Protein AF-A0A942MIL9-F1 (afdb_monomer_lite)

Sequence (206 aa):
MNFFDVFPHNFFSLFSSPNREIYVEALLVLYRHYRQETRMKKADLVSRLVANMENKMLELKCDEGELYGLEEEINLSGRAHFLLRKFLETGWLEPEPDVSSFEECYVIPGYASKLLNLFYDILHGKTVEYNGYEYSTYSSLKTADLERDEHVYDALKFSHQSTLQLWANLRELLDNIRLYHQRLQEQVAPTFCTRAVCGFRRGHQG

Secondary structure (DSSP, 8-state):
--GGGTS-TTTTHHHHSTTHHHHHHHHHHHHHHHTT-SSEEHHHHHHHHHHHHHHHHHTPPPPTT-TTTTTT--SHHHHHHHHHHHHHHTTSSEE---SS-SS-EEE--HHHHHHHHHHHHHHHT----HHHHHHHHHHHHHHHHHH-STTHHHHHHHHHHHHHHHHHHHHHHHHHHHHHHHHHHHHHHHHHHHHHSSSS------

Foldseek 3Di:
DDPCVQFPPCQCVLCVDPLNVLLLVLLLQVLVVVVVDVWAFLVVSLVSSCVPQVPSLCVDDDDPPNPVQVVVQVDSSSSSVVSVVVCCVSQQWDWDPDPPDPTTTIDGDPVNSVVSVVVVCVVVPDDDPLVCLVVLLVVLCVCCVVVVDPCVVVSVVSNVVSVVVSVVVVVVVVVVVVVVVVVVVVVVVVVVPVVPPPPDPDDDDD

pLDDT: mean 81.63, std 15.68, range [36.44, 94.5]

Structure (mmCIF, N/CA/C/O backbone):
data_AF-A0A942MIL9-F1
#
_entry.id   AF-A0A942MIL9-F1
#
loop_
_atom_site.group_PDB
_atom_site.id
_atom_site.type_symbol
_atom_site.label_atom_id
_atom_site.label_alt_id
_atom_site.label_comp_id
_atom_site.label_asym_id
_atom_site.label_entity_id
_atom_site.label_seq_id
_atom_site.pdbx_PDB_ins_code
_atom_site.Cartn_x
_atom_site.Cartn_y
_atom_site.Cartn_z
_atom_site.occupancy
_atom_site.B_iso_or_equiv
_atom_site.auth_seq_id
_atom_site.auth_comp_id
_atom_site.auth_asym_id
_atom_site.auth_atom_id
_atom_site.pdbx_PDB_model_num
ATOM 1 N N . MET A 1 1 ? -20.294 -9.244 -8.692 1.00 62.22 1 MET A N 1
ATOM 2 C CA . MET A 1 1 ? -18.933 -8.789 -9.023 1.00 62.22 1 MET A CA 1
ATOM 3 C C . MET A 1 1 ? -17.995 -9.944 -8.766 1.00 62.22 1 MET A C 1
ATOM 5 O O . MET A 1 1 ? -17.955 -10.438 -7.644 1.00 62.22 1 MET A O 1
ATOM 9 N N . ASN A 1 2 ? -17.333 -10.415 -9.812 1.00 81.25 2 ASN A N 1
ATOM 10 C CA . ASN A 1 2 ? -16.252 -11.380 -9.727 1.00 81.25 2 ASN A CA 1
ATOM 11 C C . ASN A 1 2 ? -14.945 -10.658 -9.385 1.00 81.25 2 ASN A C 1
ATOM 13 O O . ASN A 1 2 ? -14.789 -9.465 -9.626 1.00 81.25 2 ASN A O 1
ATOM 17 N N . PHE A 1 3 ? -13.990 -11.396 -8.828 1.00 76.31 3 PHE A N 1
ATOM 18 C CA . PHE A 1 3 ? -12.690 -10.859 -8.419 1.00 76.31 3 PHE A CA 1
ATOM 19 C C . PHE A 1 3 ? -11.936 -10.163 -9.572 1.00 76.31 3 PHE A C 1
ATOM 21 O O . PHE A 1 3 ? -11.365 -9.091 -9.386 1.00 76.31 3 PHE A O 1
ATOM 28 N N . PHE A 1 4 ? -11.999 -10.733 -10.778 1.00 82.38 4 PHE A N 1
ATOM 29 C CA . PHE A 1 4 ? -11.344 -10.201 -11.980 1.00 82.38 4 PHE A CA 1
ATOM 30 C C . PHE A 1 4 ? -12.110 -9.064 -12.669 1.00 82.38 4 PHE A C 1
ATOM 32 O O . PHE A 1 4 ? -11.603 -8.489 -13.623 1.00 82.38 4 PHE A O 1
ATOM 39 N N . ASP A 1 5 ? -13.295 -8.698 -12.170 1.00 81.00 5 ASP A N 1
ATOM 40 C CA . ASP A 1 5 ? -13.965 -7.467 -12.608 1.00 81.00 5 ASP A CA 1
ATOM 41 C C . ASP A 1 5 ? -13.304 -6.231 -11.964 1.00 81.00 5 ASP A C 1
ATOM 43 O O . ASP A 1 5 ? -13.466 -5.115 -12.446 1.00 81.00 5 ASP A O 1
ATOM 47 N N . VAL A 1 6 ? -12.584 -6.429 -10.849 1.00 81.19 6 VAL A N 1
ATOM 48 C CA . VAL A 1 6 ? -11.915 -5.368 -10.076 1.00 81.19 6 VAL A CA 1
ATOM 49 C C . VAL A 1 6 ? -10.410 -5.337 -10.340 1.00 81.19 6 VAL A C 1
ATOM 51 O O . VAL A 1 6 ? -9.822 -4.261 -10.354 1.00 81.19 6 VAL A O 1
ATOM 54 N N . PHE A 1 7 ? -9.780 -6.500 -10.535 1.00 84.94 7 PHE A N 1
ATOM 55 C CA . PHE A 1 7 ? -8.342 -6.610 -10.784 1.00 84.94 7 PHE A CA 1
ATOM 56 C C . PHE A 1 7 ? -8.048 -6.990 -12.239 1.00 84.94 7 PHE A C 1
ATOM 58 O O . PHE A 1 7 ? -8.551 -8.023 -12.693 1.00 84.94 7 PHE A O 1
ATOM 65 N N . PRO A 1 8 ? -7.167 -6.249 -12.940 1.00 86.38 8 PRO A N 1
ATOM 66 C CA . PRO A 1 8 ? -6.661 -6.660 -14.246 1.00 86.38 8 PRO A CA 1
ATOM 67 C C . PRO A 1 8 ? -6.037 -8.062 -14.197 1.00 86.38 8 PRO A C 1
ATOM 69 O O . PRO A 1 8 ? -5.339 -8.414 -13.244 1.00 86.38 8 PRO A O 1
ATOM 72 N N . HIS A 1 9 ? -6.231 -8.870 -15.244 1.00 84.75 9 HIS A N 1
ATOM 73 C CA . HIS A 1 9 ? -5.714 -10.247 -15.292 1.00 84.75 9 HIS A CA 1
ATOM 74 C C . HIS A 1 9 ? -4.187 -10.339 -15.141 1.00 84.75 9 HIS A C 1
ATOM 76 O O . HIS A 1 9 ? -3.671 -11.323 -14.616 1.00 84.75 9 HIS A O 1
ATOM 82 N N . ASN A 1 10 ? -3.462 -9.313 -15.580 1.00 88.12 10 ASN A N 1
ATOM 83 C CA . ASN A 1 10 ? -2.007 -9.222 -15.513 1.00 88.12 10 ASN A CA 1
ATOM 84 C C . ASN A 1 10 ? -1.493 -8.475 -14.268 1.00 88.12 10 ASN A C 1
ATOM 86 O O . ASN A 1 10 ? -0.284 -8.278 -14.148 1.00 88.12 10 ASN A O 1
ATOM 90 N N . PHE A 1 11 ? -2.358 -8.090 -13.327 1.00 89.56 11 PHE A N 1
ATOM 91 C CA . PHE A 1 11 ? -1.992 -7.244 -12.186 1.00 89.56 11 PHE A CA 1
ATOM 92 C C . PHE A 1 11 ? -0.855 -7.825 -11.324 1.00 89.56 11 PHE A C 1
ATOM 94 O O . PHE A 1 11 ? 0.076 -7.116 -10.943 1.00 89.56 11 PHE A O 1
ATOM 101 N N . PHE A 1 12 ? -0.874 -9.138 -11.072 1.00 89.81 12 PHE A N 1
ATOM 102 C CA . PHE A 1 12 ? 0.136 -9.826 -10.252 1.00 89.81 12 PHE A CA 1
ATOM 103 C C . PHE A 1 12 ? 1.364 -10.323 -11.035 1.00 89.81 12 PHE A C 1
ATOM 105 O O . PHE A 1 12 ? 2.261 -10.930 -10.444 1.00 89.81 12 PHE A O 1
ATOM 112 N N . SER A 1 13 ? 1.435 -10.068 -12.345 1.00 89.62 13 SER A N 1
ATOM 113 C CA . SER A 1 13 ? 2.554 -10.516 -13.193 1.00 89.62 13 SER A CA 1
ATOM 114 C C . SER A 1 13 ? 3.907 -9.981 -12.711 1.00 89.62 13 SER A C 1
ATOM 116 O O . SER A 1 13 ? 4.900 -10.711 -12.731 1.00 89.62 13 SER A O 1
ATOM 118 N N . LEU A 1 14 ? 3.929 -8.762 -12.158 1.00 88.50 14 LEU A N 1
ATOM 119 C CA . LEU A 1 14 ? 5.136 -8.120 -11.630 1.00 88.50 14 LEU A CA 1
ATOM 120 C C . LEU A 1 14 ? 5.834 -8.965 -10.557 1.00 88.50 14 LEU A C 1
ATOM 122 O O . LEU A 1 14 ? 7.060 -9.054 -10.548 1.00 88.50 14 LEU A O 1
ATOM 126 N N . PHE A 1 15 ? 5.077 -9.641 -9.689 1.00 88.31 15 PHE A N 1
ATOM 127 C CA . PHE A 1 15 ? 5.647 -10.446 -8.601 1.00 88.31 15 PHE A CA 1
ATOM 128 C C . PHE A 1 15 ? 6.183 -11.805 -9.060 1.00 88.31 15 PHE A C 1
ATOM 130 O O . PHE A 1 15 ? 6.958 -12.432 -8.340 1.00 88.31 15 PHE A O 1
ATOM 137 N N . SER A 1 16 ? 5.774 -12.260 -10.245 1.00 87.19 16 SER A N 1
ATOM 138 C CA . SER A 1 16 ? 6.194 -13.548 -10.813 1.00 87.19 16 SER A CA 1
ATOM 139 C C . SER A 1 16 ? 7.402 -13.418 -11.745 1.00 87.19 16 SER A C 1
ATOM 141 O O . SER A 1 16 ? 8.048 -14.414 -12.056 1.00 87.19 16 SER A O 1
ATOM 143 N N . SER A 1 17 ? 7.713 -12.195 -12.173 1.00 85.69 17 SER A N 1
ATOM 144 C CA . SER A 1 17 ? 8.822 -11.877 -13.074 1.00 85.69 17 SER A CA 1
ATOM 145 C C . SER A 1 17 ? 10.211 -12.081 -12.431 1.00 85.69 17 SER A C 1
ATOM 147 O O . SER A 1 17 ? 10.342 -12.056 -11.198 1.00 85.69 17 SER A O 1
ATOM 149 N N . PRO A 1 18 ? 11.284 -12.224 -13.234 1.00 84.69 18 PRO A N 1
ATOM 150 C CA . PRO A 1 18 ? 12.653 -12.283 -1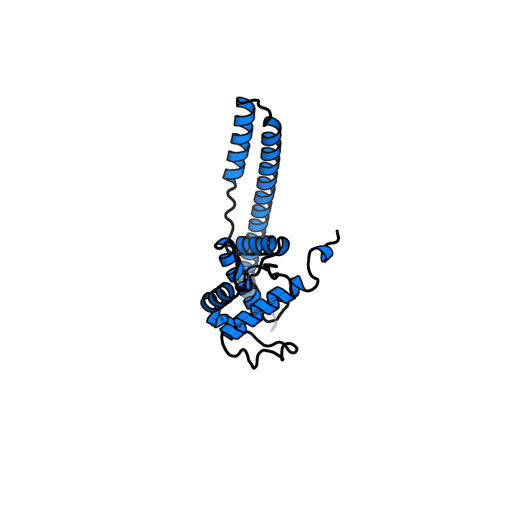2.716 1.00 84.69 18 PRO A CA 1
ATOM 151 C C . PRO A 1 18 ? 13.078 -10.985 -12.010 1.00 84.69 18 PRO A C 1
ATOM 153 O O . PRO A 1 18 ? 13.851 -11.034 -11.056 1.00 84.69 18 PRO A O 1
ATOM 156 N N . ASN A 1 19 ? 12.527 -9.838 -12.421 1.00 88.06 19 ASN A N 1
ATOM 157 C CA . ASN A 1 19 ? 12.828 -8.514 -11.866 1.00 88.06 19 ASN A CA 1
ATOM 158 C C . ASN A 1 19 ? 11.892 -8.107 -10.707 1.00 88.06 19 ASN A C 1
ATOM 160 O O . ASN A 1 19 ? 11.818 -6.928 -10.355 1.00 88.06 19 ASN A O 1
ATOM 164 N N . ARG A 1 20 ? 11.171 -9.061 -10.097 1.00 90.50 20 ARG A N 1
ATOM 165 C CA . ARG A 1 20 ? 10.155 -8.807 -9.055 1.00 90.50 20 ARG A CA 1
ATOM 166 C C . ARG A 1 20 ? 10.621 -7.895 -7.920 1.00 90.50 20 ARG A C 1
ATOM 168 O O . ARG A 1 20 ? 9.845 -7.070 -7.453 1.00 90.50 20 ARG A O 1
ATOM 175 N N . GLU A 1 21 ? 11.872 -8.026 -7.484 1.00 90.25 21 GLU A N 1
ATOM 176 C CA . GLU A 1 21 ? 12.421 -7.234 -6.376 1.00 90.25 21 GLU A CA 1
ATOM 177 C C . GLU A 1 21 ? 12.497 -5.750 -6.748 1.00 90.25 21 GLU A C 1
ATOM 179 O O . GLU A 1 21 ? 12.058 -4.895 -5.980 1.00 90.25 21 GLU A O 1
ATOM 184 N N . ILE A 1 22 ? 12.943 -5.460 -7.973 1.00 90.81 22 ILE A N 1
ATOM 185 C CA . ILE A 1 22 ? 13.048 -4.101 -8.506 1.00 90.81 22 ILE A CA 1
ATOM 186 C C . ILE A 1 22 ? 11.649 -3.502 -8.692 1.00 90.81 22 ILE A C 1
ATOM 188 O O . ILE A 1 22 ? 11.419 -2.353 -8.318 1.00 90.81 22 ILE A O 1
ATOM 192 N N . TYR A 1 23 ? 10.688 -4.276 -9.209 1.00 92.19 23 TYR A N 1
ATOM 193 C CA . TYR A 1 23 ? 9.310 -3.800 -9.376 1.00 92.19 23 TYR A CA 1
ATOM 194 C C . TYR A 1 23 ? 8.623 -3.490 -8.042 1.00 92.19 23 TYR A C 1
ATOM 196 O O . TYR A 1 23 ? 7.965 -2.457 -7.924 1.00 92.19 23 TYR A O 1
ATOM 204 N N . VAL A 1 24 ? 8.776 -4.350 -7.029 1.00 92.25 24 VAL A N 1
ATOM 205 C CA . VAL A 1 24 ? 8.184 -4.128 -5.698 1.00 92.25 24 VAL A CA 1
ATOM 206 C C . VAL A 1 24 ? 8.743 -2.854 -5.073 1.00 92.25 24 VAL A C 1
ATOM 208 O O . VAL A 1 24 ? 7.995 -2.029 -4.553 1.00 92.25 24 VAL A O 1
ATOM 211 N N . GLU A 1 25 ? 10.055 -2.667 -5.134 1.00 91.69 25 GLU A N 1
ATOM 212 C CA . GLU A 1 25 ? 10.691 -1.491 -4.555 1.00 91.69 25 GLU A CA 1
ATOM 213 C C . GLU A 1 25 ? 10.315 -0.203 -5.278 1.00 91.69 25 GLU A C 1
ATOM 215 O O . GLU A 1 25 ? 10.000 0.796 -4.630 1.00 91.69 25 GLU A O 1
ATOM 220 N N . ALA A 1 26 ? 10.250 -0.251 -6.607 1.00 93.25 26 ALA A N 1
ATOM 221 C CA . ALA A 1 26 ? 9.759 0.841 -7.430 1.00 93.25 26 ALA A CA 1
ATOM 222 C C . ALA A 1 26 ? 8.338 1.254 -7.033 1.00 93.25 26 ALA A C 1
ATOM 224 O O . ALA A 1 26 ? 8.080 2.436 -6.801 1.00 93.25 26 ALA A O 1
ATOM 225 N N . LEU A 1 27 ? 7.434 0.285 -6.869 1.00 93.94 27 LEU A N 1
ATOM 226 C CA . LEU A 1 27 ? 6.072 0.534 -6.402 1.00 93.94 27 LEU A CA 1
ATOM 227 C C . LEU A 1 27 ? 6.041 1.172 -5.006 1.00 93.94 27 LEU A C 1
ATOM 229 O O . LEU A 1 27 ? 5.250 2.082 -4.768 1.00 93.94 27 LEU A O 1
ATOM 233 N N . LEU A 1 28 ? 6.915 0.754 -4.087 1.00 93.12 28 LEU A N 1
ATOM 234 C CA . LEU A 1 28 ? 6.999 1.345 -2.746 1.00 93.12 28 LEU A CA 1
ATOM 235 C C . LEU A 1 28 ? 7.551 2.774 -2.768 1.00 93.12 28 LEU A C 1
ATOM 237 O O . LEU A 1 28 ? 7.084 3.618 -2.001 1.00 93.12 28 LEU A O 1
ATOM 241 N N . VAL A 1 29 ? 8.518 3.069 -3.641 1.00 92.81 29 VAL A N 1
ATOM 242 C CA . VAL A 1 29 ? 9.018 4.436 -3.854 1.00 92.81 29 VAL A CA 1
ATOM 243 C C . VAL A 1 29 ? 7.897 5.338 -4.368 1.00 92.81 29 VAL A C 1
ATOM 245 O O . VAL A 1 29 ? 7.688 6.419 -3.814 1.00 92.81 29 VAL A O 1
ATOM 248 N N . LEU A 1 30 ? 7.132 4.874 -5.360 1.00 92.50 30 LEU A N 1
ATOM 249 C CA . LEU A 1 30 ? 5.973 5.602 -5.881 1.00 92.50 30 LEU A CA 1
ATOM 250 C C . LEU A 1 30 ? 4.903 5.794 -4.801 1.00 92.50 30 LEU A C 1
ATOM 252 O O . LEU A 1 30 ? 4.387 6.896 -4.634 1.00 92.50 30 LEU A O 1
ATOM 256 N N . TYR A 1 31 ? 4.624 4.759 -4.007 1.00 92.62 31 TYR A N 1
ATOM 257 C CA . TYR A 1 31 ? 3.645 4.832 -2.925 1.00 92.62 31 TYR A CA 1
ATOM 258 C C . TYR A 1 31 ? 4.028 5.854 -1.845 1.00 92.62 31 TYR A C 1
ATOM 260 O O . TYR A 1 31 ? 3.169 6.568 -1.328 1.00 92.62 31 TYR A O 1
ATOM 268 N N . ARG A 1 32 ? 5.319 5.982 -1.512 1.00 91.44 32 ARG A N 1
ATOM 269 C CA . ARG A 1 32 ? 5.791 7.016 -0.574 1.00 91.44 32 ARG A CA 1
ATOM 270 C C . ARG A 1 32 ? 5.519 8.425 -1.096 1.00 91.44 32 ARG A C 1
ATOM 272 O O . ARG A 1 32 ? 5.090 9.271 -0.318 1.00 91.44 32 ARG A O 1
ATOM 279 N N . HIS A 1 33 ? 5.740 8.660 -2.386 1.00 90.62 33 HIS A N 1
ATOM 280 C CA . HIS A 1 33 ? 5.456 9.946 -3.019 1.00 90.62 33 HIS A CA 1
ATOM 281 C C . HIS A 1 33 ? 3.946 10.221 -3.099 1.00 90.62 33 HIS A C 1
ATOM 283 O O . HIS A 1 33 ? 3.507 11.297 -2.705 1.00 90.62 33 HIS A O 1
ATOM 289 N N . TYR A 1 34 ? 3.143 9.216 -3.461 1.00 90.94 34 TYR A N 1
ATOM 290 C CA . TYR A 1 34 ? 1.677 9.293 -3.447 1.00 90.94 34 TYR A CA 1
ATOM 291 C C . TYR A 1 34 ? 1.102 9.721 -2.086 1.00 90.94 34 TYR A C 1
ATOM 293 O O . TYR A 1 34 ? 0.113 10.440 -2.020 1.00 90.94 34 TYR A O 1
ATOM 301 N N . ARG A 1 35 ? 1.724 9.306 -0.974 1.00 89.31 35 ARG A N 1
ATOM 302 C CA . ARG A 1 35 ? 1.293 9.712 0.376 1.00 89.31 35 ARG A CA 1
ATOM 303 C C . ARG A 1 35 ? 1.640 11.159 0.736 1.00 89.31 35 ARG A C 1
ATOM 305 O O . ARG A 1 35 ? 1.076 11.677 1.697 1.00 89.31 35 ARG A O 1
ATOM 312 N N . GLN A 1 36 ? 2.604 11.767 0.050 1.00 88.38 36 GLN A N 1
ATOM 313 C CA . GLN A 1 36 ? 3.114 13.108 0.353 1.00 88.38 36 GLN A CA 1
ATOM 314 C C . GLN A 1 36 ? 2.490 14.183 -0.536 1.00 88.38 36 GLN A C 1
ATOM 316 O O . GLN A 1 36 ? 2.337 15.319 -0.094 1.00 88.38 36 GLN A O 1
ATOM 321 N N . GLU A 1 37 ? 2.148 13.836 -1.774 1.00 84.56 37 GLU A N 1
ATOM 322 C CA . GLU A 1 37 ? 1.763 14.795 -2.804 1.00 84.56 37 GLU A CA 1
ATOM 323 C C . GLU A 1 37 ? 0.350 14.507 -3.325 1.00 84.56 37 GLU A C 1
ATOM 325 O O . GLU A 1 37 ? -0.028 13.364 -3.563 1.00 84.56 37 GLU A O 1
ATOM 330 N N . THR A 1 38 ? -0.449 15.563 -3.512 1.00 79.44 38 THR A N 1
ATOM 331 C CA . THR A 1 38 ? -1.854 15.450 -3.947 1.00 79.44 38 THR A CA 1
ATOM 332 C C . THR A 1 38 ? -1.987 15.026 -5.410 1.00 79.44 38 THR A C 1
ATOM 334 O O . THR A 1 38 ? -3.006 14.456 -5.793 1.00 79.44 38 THR A O 1
ATOM 337 N N . ARG A 1 39 ? -0.979 15.318 -6.240 1.00 84.69 39 ARG A N 1
ATOM 338 C CA . ARG A 1 39 ? -0.992 15.041 -7.677 1.00 84.69 39 ARG A CA 1
ATOM 339 C C . ARG A 1 39 ? 0.339 14.445 -8.103 1.00 84.69 39 ARG A C 1
ATOM 341 O O . ARG A 1 39 ? 1.379 15.008 -7.788 1.00 84.69 39 ARG A O 1
ATOM 348 N N . MET A 1 40 ? 0.297 13.343 -8.847 1.00 87.44 40 MET A N 1
ATOM 349 C CA . MET A 1 40 ? 1.499 12.656 -9.312 1.00 87.44 40 MET A CA 1
ATOM 350 C C . MET A 1 40 ? 1.777 12.975 -10.779 1.00 87.44 40 MET A C 1
ATOM 352 O O . MET A 1 40 ? 1.205 12.354 -11.680 1.00 87.44 40 MET A O 1
ATOM 356 N N . LYS A 1 41 ? 2.675 13.931 -11.030 1.00 90.31 41 LYS A N 1
ATOM 357 C CA . LYS A 1 41 ? 3.141 14.232 -12.388 1.00 90.31 41 LYS A CA 1
ATOM 358 C C . LYS A 1 41 ? 4.169 13.199 -12.830 1.00 90.31 41 LYS A C 1
ATOM 360 O O . LYS A 1 41 ? 5.049 12.817 -12.061 1.00 90.31 41 LYS A O 1
ATOM 365 N N . LYS A 1 42 ? 4.140 12.808 -14.103 1.00 90.12 42 LYS A N 1
ATOM 366 C CA . LYS A 1 42 ? 5.112 11.866 -14.679 1.00 90.12 42 LYS A CA 1
ATOM 367 C C . LYS A 1 42 ? 6.565 12.273 -14.427 1.00 90.12 42 LYS A C 1
ATOM 369 O O . LYS A 1 42 ? 7.369 11.423 -14.054 1.00 90.12 42 LYS A O 1
ATOM 374 N N . ALA A 1 43 ? 6.900 13.548 -14.633 1.00 88.69 43 ALA A N 1
ATOM 375 C CA . ALA A 1 43 ? 8.262 14.053 -14.451 1.00 88.69 43 ALA A CA 1
ATOM 376 C C . ALA A 1 43 ? 8.756 13.861 -13.007 1.00 88.69 43 ALA A C 1
ATOM 378 O O . ALA A 1 43 ? 9.882 13.407 -12.790 1.00 88.69 43 ALA A O 1
ATOM 379 N N . ASP A 1 44 ? 7.881 14.116 -12.033 1.00 91.00 44 ASP A N 1
ATOM 380 C CA . ASP A 1 44 ? 8.194 13.953 -10.617 1.00 91.00 44 ASP A CA 1
ATOM 381 C C . ASP A 1 44 ? 8.410 12.474 -10.288 1.00 91.00 44 ASP A C 1
ATOM 383 O O . ASP A 1 44 ? 9.432 12.126 -9.696 1.00 91.00 44 ASP A O 1
ATOM 387 N N . LEU A 1 45 ? 7.543 11.576 -10.772 1.00 90.25 45 LEU A N 1
ATOM 388 C CA . LEU A 1 45 ? 7.714 10.132 -10.573 1.00 90.25 45 LEU A CA 1
ATOM 389 C C . LEU A 1 45 ? 9.035 9.616 -11.141 1.00 90.25 45 LEU A C 1
ATOM 391 O O . LEU A 1 45 ? 9.741 8.876 -10.460 1.00 90.25 45 LEU A O 1
ATOM 395 N N . VAL A 1 46 ? 9.396 10.027 -12.359 1.00 91.50 46 VAL A N 1
ATOM 396 C CA . VAL A 1 46 ? 10.678 9.659 -12.979 1.00 91.50 46 VAL A CA 1
ATOM 397 C C . VAL A 1 46 ? 11.841 10.138 -12.117 1.00 91.50 46 VAL A C 1
ATOM 399 O O . VAL A 1 46 ? 12.727 9.349 -11.798 1.00 91.50 46 VAL A O 1
ATOM 402 N N . SER A 1 47 ? 11.821 11.401 -11.684 1.00 91.19 47 SER A N 1
ATOM 403 C CA . SER A 1 47 ? 12.893 11.962 -10.857 1.00 91.19 47 SER A CA 1
ATOM 404 C C . SER A 1 47 ? 13.055 11.222 -9.522 1.00 91.19 47 SER A C 1
ATOM 406 O O . SER A 1 47 ? 14.177 10.920 -9.117 1.00 91.19 47 SER A O 1
ATOM 408 N N . ARG A 1 48 ? 11.943 10.856 -8.867 1.00 92.50 48 ARG A N 1
ATOM 409 C CA . ARG A 1 48 ? 11.929 10.113 -7.596 1.00 92.50 48 ARG A CA 1
ATOM 410 C C . ARG A 1 48 ? 12.434 8.689 -7.762 1.00 92.50 48 ARG A C 1
ATOM 412 O O . ARG A 1 48 ? 13.170 8.196 -6.910 1.00 92.50 48 ARG A O 1
ATOM 419 N N . LEU A 1 49 ? 12.019 8.036 -8.841 1.00 91.69 49 LEU A N 1
ATOM 420 C CA . LEU A 1 49 ? 12.451 6.693 -9.186 1.00 91.69 49 LEU A CA 1
ATOM 421 C C . LEU A 1 49 ? 13.962 6.658 -9.426 1.00 91.69 49 LEU A C 1
ATOM 423 O O . LEU A 1 49 ? 14.637 5.822 -8.829 1.00 91.69 49 LEU A O 1
ATOM 427 N N . VAL A 1 50 ? 14.486 7.591 -10.227 1.00 90.62 50 VAL A N 1
ATOM 428 C CA . VAL A 1 50 ? 15.929 7.721 -10.456 1.00 90.62 50 VAL A CA 1
ATOM 429 C C . VAL A 1 50 ? 16.631 7.967 -9.123 1.00 90.62 50 VAL A C 1
ATOM 431 O O . VAL A 1 50 ? 17.381 7.104 -8.694 1.00 90.62 50 VAL A O 1
ATOM 434 N N . ALA A 1 51 ? 16.294 9.034 -8.395 1.00 90.19 51 ALA A N 1
ATOM 435 C CA . ALA A 1 51 ? 16.996 9.421 -7.167 1.00 90.19 51 ALA A CA 1
ATOM 436 C C . ALA A 1 51 ? 17.064 8.324 -6.084 1.00 90.19 51 ALA A C 1
ATOM 438 O O . ALA A 1 51 ? 18.034 8.264 -5.330 1.00 90.19 51 ALA A O 1
ATOM 439 N N . ASN A 1 52 ? 16.048 7.460 -5.985 1.00 90.31 52 ASN A N 1
ATOM 440 C CA . ASN A 1 52 ? 15.979 6.442 -4.934 1.00 90.31 52 ASN A CA 1
ATOM 441 C C . ASN A 1 52 ? 16.475 5.056 -5.364 1.00 90.31 52 ASN A C 1
ATOM 443 O O . ASN A 1 52 ? 16.720 4.222 -4.493 1.00 90.31 52 ASN A O 1
ATOM 447 N N . MET A 1 53 ? 16.579 4.772 -6.666 1.00 88.31 53 MET A N 1
ATOM 448 C CA . MET A 1 53 ? 16.826 3.410 -7.158 1.00 88.31 53 MET A CA 1
ATOM 449 C C . MET A 1 53 ? 17.876 3.310 -8.266 1.00 88.31 53 MET A C 1
ATOM 451 O O . MET A 1 53 ? 17.907 2.289 -8.950 1.00 88.31 53 MET A O 1
ATOM 455 N N . GLU A 1 54 ? 18.755 4.303 -8.433 1.00 84.56 54 GLU A N 1
ATOM 456 C CA . GLU A 1 54 ? 19.777 4.322 -9.499 1.00 84.56 54 GLU A CA 1
ATOM 457 C C . GLU A 1 54 ? 20.487 2.968 -9.662 1.00 84.56 54 GLU A C 1
ATOM 459 O O . GLU A 1 54 ? 20.463 2.379 -10.740 1.00 84.56 54 GLU A O 1
ATOM 464 N N . ASN A 1 55 ? 21.024 2.415 -8.570 1.00 83.75 55 ASN A N 1
ATOM 465 C CA . ASN A 1 55 ? 21.775 1.156 -8.595 1.00 83.75 55 ASN A CA 1
ATOM 466 C C . ASN A 1 55 ? 20.915 -0.051 -8.998 1.00 83.75 55 ASN A C 1
ATOM 468 O O . ASN A 1 55 ? 21.328 -0.859 -9.821 1.00 83.75 55 ASN A O 1
ATOM 472 N N . LYS A 1 56 ? 19.699 -0.161 -8.457 1.00 83.75 56 LYS A N 1
ATOM 473 C CA . LYS A 1 56 ? 18.810 -1.305 -8.716 1.00 83.75 56 LYS A CA 1
ATOM 474 C C . LYS A 1 56 ? 18.192 -1.251 -10.102 1.00 83.75 56 LYS A C 1
ATOM 476 O O . LYS A 1 56 ? 17.951 -2.282 -10.717 1.00 83.75 56 LYS A O 1
ATOM 481 N N . MET A 1 57 ? 17.993 -0.049 -10.635 1.00 82.62 57 MET A N 1
ATOM 482 C CA . MET A 1 57 ? 17.586 0.115 -12.022 1.00 82.62 57 MET A CA 1
ATOM 483 C C . MET A 1 57 ? 18.642 -0.404 -12.983 1.00 82.62 57 MET A C 1
ATOM 485 O O . MET A 1 57 ? 18.257 -0.959 -14.006 1.00 82.62 57 MET A O 1
ATOM 489 N N . LEU A 1 58 ? 19.938 -0.272 -12.670 1.00 81.19 58 LEU A N 1
ATOM 490 C CA . LEU A 1 58 ? 21.027 -0.798 -13.505 1.00 81.19 58 LEU A CA 1
ATOM 491 C C . LEU A 1 58 ? 21.006 -2.332 -13.616 1.00 81.19 58 LEU A C 1
ATOM 493 O O . LEU A 1 58 ? 21.430 -2.873 -14.639 1.00 81.19 58 LEU A O 1
ATOM 497 N N . GLU A 1 59 ? 20.438 -3.015 -12.625 1.00 81.94 59 GLU A N 1
ATOM 498 C CA . GLU A 1 59 ? 20.333 -4.477 -12.556 1.00 81.94 59 GLU A CA 1
ATOM 499 C C . GLU A 1 59 ? 19.124 -5.055 -13.310 1.00 81.94 59 GLU A C 1
ATOM 501 O O . GLU A 1 59 ? 19.022 -6.277 -13.438 1.00 81.94 59 GLU A O 1
ATOM 506 N N . LEU A 1 60 ? 18.221 -4.206 -13.826 1.00 80.88 60 LEU A N 1
ATOM 507 C CA . LEU A 1 60 ? 17.073 -4.646 -14.624 1.00 80.88 60 LEU A CA 1
ATOM 508 C C . LEU A 1 60 ? 17.529 -5.510 -15.804 1.00 80.88 60 LEU A C 1
ATOM 510 O O . LEU A 1 60 ? 18.297 -5.063 -16.659 1.00 80.88 60 LEU A O 1
ATOM 514 N N . LYS A 1 61 ? 17.017 -6.741 -15.855 1.00 72.75 61 LYS A N 1
ATOM 515 C CA . LYS A 1 61 ? 17.248 -7.668 -16.964 1.00 72.75 61 LYS A CA 1
ATOM 516 C C . LYS A 1 61 ? 16.139 -7.522 -17.995 1.00 72.75 61 LYS A C 1
ATOM 518 O O . LYS A 1 61 ? 14.970 -7.457 -17.626 1.00 72.75 61 LYS A O 1
ATOM 523 N N . CYS A 1 62 ? 16.494 -7.498 -19.273 1.00 63.25 62 CYS A N 1
ATOM 524 C CA . CYS A 1 62 ? 15.522 -7.561 -20.359 1.00 63.25 62 CYS A CA 1
ATOM 525 C C . CYS A 1 62 ? 14.972 -8.992 -20.441 1.00 63.25 62 CYS A C 1
ATOM 527 O O . CYS A 1 62 ? 15.766 -9.921 -20.594 1.00 63.25 62 CYS A O 1
ATOM 529 N N . ASP A 1 63 ? 13.655 -9.180 -20.343 1.00 57.50 63 ASP A N 1
ATOM 530 C CA . ASP A 1 63 ? 13.048 -10.486 -20.624 1.00 57.50 63 ASP A CA 1
ATOM 531 C C . ASP A 1 63 ? 12.937 -10.715 -22.145 1.00 57.50 63 ASP A C 1
ATOM 533 O O . ASP A 1 63 ? 12.776 -9.771 -22.930 1.00 57.50 63 ASP A O 1
ATOM 537 N N . GLU A 1 64 ? 13.020 -11.982 -22.568 1.00 45.25 64 GLU A N 1
ATOM 538 C CA . GLU A 1 64 ? 12.895 -12.420 -23.967 1.00 45.25 64 GLU A CA 1
ATOM 539 C C . GLU A 1 64 ? 11.463 -12.179 -24.489 1.00 45.25 64 GLU A C 1
ATOM 541 O O . GLU A 1 64 ? 10.596 -13.047 -24.458 1.00 45.25 64 GLU A O 1
ATOM 546 N N . GLY A 1 65 ? 11.195 -10.951 -24.932 1.00 52.41 65 GLY A N 1
ATOM 547 C CA . GLY A 1 65 ? 9.876 -10.487 -25.384 1.00 52.41 65 GLY A CA 1
ATOM 548 C C . GLY A 1 65 ? 9.671 -8.979 -25.219 1.00 52.41 65 GLY A C 1
ATOM 549 O O . GLY A 1 65 ? 8.792 -8.399 -25.851 1.00 52.41 65 GLY A O 1
ATOM 550 N N . GLU A 1 66 ? 10.527 -8.324 -24.431 1.00 55.34 66 GLU A N 1
ATOM 551 C CA . GLU A 1 66 ? 10.507 -6.878 -24.165 1.00 55.34 66 GLU A CA 1
ATOM 552 C C . GLU A 1 66 ? 11.574 -6.118 -24.982 1.00 55.34 66 GLU A C 1
ATOM 554 O O . GLU A 1 66 ? 11.940 -4.986 -24.668 1.00 55.34 66 GLU A O 1
ATOM 559 N N . LEU A 1 67 ? 12.074 -6.750 -26.053 1.00 44.28 67 LEU A N 1
ATOM 560 C CA . LEU A 1 67 ? 13.247 -6.335 -26.834 1.00 44.28 67 LEU A CA 1
ATOM 561 C C . LEU A 1 67 ? 13.058 -5.026 -27.631 1.00 44.28 67 LEU A C 1
ATOM 563 O O . LEU A 1 67 ? 14.025 -4.480 -28.144 1.00 44.28 67 LEU A O 1
ATOM 567 N N . TYR A 1 68 ? 11.848 -4.472 -27.712 1.00 46.56 68 TYR A N 1
ATOM 568 C CA . TYR A 1 68 ? 11.561 -3.281 -28.527 1.00 46.56 68 TYR A CA 1
ATOM 569 C C . TYR A 1 68 ? 11.663 -1.939 -27.776 1.00 46.56 68 TYR A C 1
ATOM 571 O O . TYR A 1 68 ? 10.995 -0.981 -28.156 1.00 46.56 68 TYR A O 1
ATOM 579 N N . GLY A 1 69 ? 12.467 -1.837 -26.710 1.00 47.59 69 GLY A N 1
ATOM 580 C CA . GLY A 1 69 ? 12.632 -0.558 -25.991 1.00 47.59 69 GLY A CA 1
ATOM 581 C C . GLY A 1 69 ? 13.965 -0.333 -25.277 1.00 47.59 69 GLY A C 1
ATOM 582 O O . GLY A 1 69 ? 14.373 0.809 -25.093 1.00 47.59 69 GLY A O 1
ATOM 583 N N . LEU A 1 70 ? 14.693 -1.392 -24.918 1.00 51.31 70 LEU A N 1
ATOM 584 C CA . LEU A 1 70 ? 15.882 -1.264 -24.065 1.00 51.31 70 LEU A CA 1
ATOM 585 C C . LEU A 1 70 ? 17.150 -0.784 -24.788 1.00 51.31 70 LEU A C 1
ATOM 587 O O . LEU A 1 70 ? 18.062 -0.288 -24.129 1.00 51.31 70 LEU A O 1
ATOM 591 N N . GLU A 1 71 ? 17.202 -0.854 -26.121 1.00 49.28 71 GLU A N 1
ATOM 592 C CA . GLU A 1 71 ? 18.326 -0.296 -26.891 1.00 49.28 71 GLU A CA 1
ATOM 593 C C . GLU A 1 71 ? 18.322 1.249 -26.901 1.00 49.28 71 GLU A C 1
ATOM 595 O O . GLU A 1 71 ? 19.385 1.860 -26.994 1.00 49.28 71 GLU A O 1
ATOM 600 N N . GLU A 1 72 ? 17.162 1.890 -26.696 1.00 48.84 72 GLU A N 1
ATOM 601 C CA . GLU A 1 72 ? 17.029 3.352 -26.546 1.00 48.84 72 GLU A CA 1
ATOM 602 C C . GLU A 1 72 ? 17.031 3.811 -25.065 1.00 48.84 72 GLU A C 1
ATOM 604 O O . GLU A 1 72 ? 17.201 4.996 -24.769 1.00 48.84 72 GLU A O 1
ATOM 609 N N . GLU A 1 73 ? 16.926 2.881 -24.107 1.00 53.84 73 GLU A N 1
ATOM 610 C CA . GLU A 1 73 ? 16.780 3.135 -22.661 1.00 53.84 73 GLU A CA 1
ATOM 611 C C . GLU A 1 73 ? 18.046 2.777 -21.849 1.00 53.84 73 GLU A C 1
ATOM 613 O O . GLU A 1 73 ? 17.987 2.303 -20.712 1.00 53.84 73 GLU A O 1
ATOM 618 N N . ILE A 1 74 ? 19.232 3.036 -22.409 1.00 60.12 74 ILE A N 1
ATOM 619 C CA . ILE A 1 74 ? 20.520 2.802 -21.723 1.00 60.12 74 ILE A CA 1
ATOM 620 C C . ILE A 1 74 ? 20.660 3.700 -20.472 1.00 60.12 74 ILE A C 1
ATOM 622 O O . ILE A 1 74 ? 21.318 3.331 -19.497 1.00 60.12 74 ILE A O 1
ATOM 626 N N . ASN A 1 75 ? 19.988 4.856 -20.461 1.00 75.50 75 ASN A N 1
ATOM 627 C CA . ASN A 1 75 ? 20.039 5.842 -19.380 1.00 75.50 75 ASN A CA 1
ATOM 628 C C . ASN A 1 75 ? 19.020 5.557 -18.260 1.00 75.50 75 ASN A C 1
ATOM 630 O O . ASN A 1 75 ? 17.919 5.070 -18.512 1.00 75.50 75 ASN A O 1
ATOM 634 N N . LEU A 1 76 ? 19.340 5.974 -17.026 1.00 81.88 76 LEU A N 1
ATOM 635 C CA . LEU A 1 76 ? 18.472 5.827 -15.841 1.00 81.88 76 LEU A CA 1
ATOM 636 C C . LEU A 1 76 ? 17.049 6.375 -16.057 1.00 81.88 76 LEU A C 1
ATOM 638 O O . LEU A 1 76 ? 16.078 5.765 -15.618 1.00 81.88 76 LEU A O 1
ATOM 642 N N . SER A 1 77 ? 16.917 7.487 -16.788 1.00 83.81 77 SER A N 1
ATOM 643 C CA . SER A 1 77 ? 15.613 8.063 -17.145 1.00 83.81 77 SER A CA 1
ATOM 644 C C . SER A 1 77 ? 14.783 7.130 -18.039 1.00 83.81 77 SER A C 1
ATOM 646 O O . SER A 1 77 ? 13.591 6.946 -17.803 1.00 83.81 77 SER A O 1
ATOM 648 N N . GLY A 1 78 ? 15.417 6.470 -19.016 1.00 83.31 78 GLY A N 1
ATOM 649 C CA . GLY A 1 78 ? 14.753 5.489 -19.880 1.00 83.31 78 GLY A CA 1
ATOM 650 C C . GLY A 1 78 ? 14.213 4.308 -19.076 1.00 83.31 78 GLY A C 1
ATOM 651 O O . GLY A 1 78 ? 13.037 3.971 -19.179 1.00 83.31 78 GLY A O 1
ATOM 652 N N . ARG A 1 79 ? 15.024 3.776 -18.155 1.00 85.88 79 ARG A N 1
ATOM 653 C CA . ARG A 1 79 ? 14.606 2.692 -17.250 1.00 85.88 79 ARG A CA 1
ATOM 654 C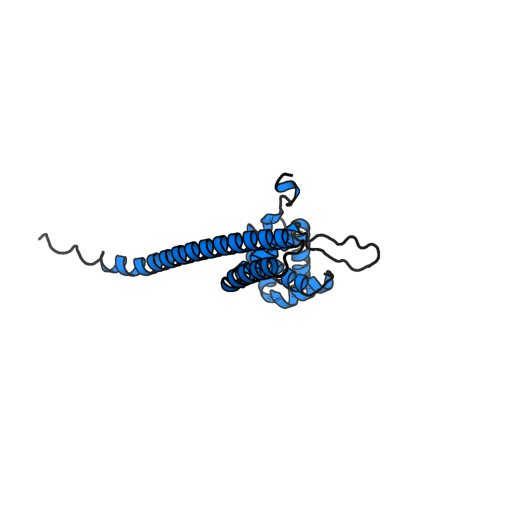 C . ARG A 1 79 ? 13.469 3.102 -16.309 1.00 85.88 79 ARG A C 1
ATOM 656 O O . ARG A 1 79 ? 12.566 2.312 -16.044 1.00 85.88 79 ARG A O 1
ATOM 663 N N . ALA A 1 80 ? 13.469 4.342 -15.824 1.00 88.44 80 ALA A N 1
ATOM 664 C CA . ALA A 1 80 ? 12.362 4.869 -15.031 1.00 88.44 80 ALA A CA 1
ATOM 665 C C . ALA A 1 80 ? 11.068 4.988 -15.859 1.00 88.44 80 ALA A C 1
ATOM 667 O O . ALA A 1 80 ? 9.995 4.619 -15.380 1.00 88.44 80 ALA A O 1
ATOM 668 N N . HIS A 1 81 ? 11.158 5.430 -17.117 1.00 89.31 81 HIS A N 1
ATOM 669 C CA . HIS A 1 81 ? 10.017 5.450 -18.036 1.00 89.31 81 HIS A CA 1
ATOM 670 C C . HIS A 1 81 ? 9.488 4.049 -18.354 1.00 89.31 81 HIS A C 1
ATOM 672 O O . HIS A 1 81 ? 8.270 3.859 -18.389 1.00 89.31 81 HIS A O 1
ATOM 678 N N . PHE A 1 82 ? 10.374 3.070 -18.523 1.00 87.88 82 PHE A N 1
ATOM 679 C CA . PHE A 1 82 ? 10.007 1.669 -18.693 1.00 87.88 82 PHE A CA 1
ATOM 680 C C . PHE A 1 82 ? 9.198 1.137 -17.508 1.00 87.88 82 PHE A C 1
ATOM 682 O O . PHE A 1 82 ? 8.125 0.566 -17.699 1.00 87.88 82 PHE A O 1
ATOM 689 N N . LEU A 1 83 ? 9.659 1.386 -16.277 1.00 90.12 83 LEU A N 1
ATOM 690 C CA . LEU A 1 83 ? 8.938 0.985 -15.066 1.00 90.12 83 LEU A CA 1
ATOM 691 C C . LEU A 1 83 ? 7.541 1.609 -15.004 1.00 90.12 83 LEU A C 1
ATOM 693 O O . LEU A 1 83 ? 6.568 0.909 -14.732 1.00 90.12 83 LEU A O 1
ATOM 697 N N . LEU A 1 84 ? 7.418 2.902 -15.319 1.00 91.38 84 LEU A N 1
ATOM 698 C CA . LEU A 1 84 ? 6.114 3.567 -15.366 1.00 91.38 84 LEU A CA 1
ATOM 699 C C . LEU A 1 84 ? 5.189 2.947 -16.418 1.00 91.38 84 LEU A C 1
ATOM 701 O O . LEU A 1 84 ? 4.022 2.697 -16.123 1.00 91.38 84 LEU A O 1
ATOM 705 N N . ARG A 1 85 ? 5.702 2.642 -17.617 1.00 89.88 85 ARG A N 1
ATOM 706 C CA . ARG A 1 85 ? 4.927 1.958 -18.663 1.00 89.88 85 ARG A CA 1
ATOM 707 C C . ARG A 1 85 ? 4.445 0.590 -18.185 1.00 89.88 85 ARG A C 1
ATOM 709 O O . ARG A 1 85 ? 3.267 0.283 -18.334 1.00 89.88 85 ARG A O 1
ATOM 716 N N . LYS A 1 86 ? 5.310 -0.187 -17.528 1.00 89.88 86 LYS A N 1
ATOM 717 C CA . LYS A 1 86 ? 4.945 -1.487 -16.947 1.00 89.88 86 LYS A CA 1
ATOM 718 C C . LYS A 1 86 ? 3.851 -1.369 -15.893 1.00 89.88 86 LYS A C 1
ATOM 720 O O . LYS A 1 86 ? 2.926 -2.179 -15.887 1.00 89.88 86 LYS A O 1
ATOM 725 N N . PHE A 1 87 ? 3.910 -0.361 -15.026 1.00 92.62 87 PHE A N 1
ATOM 726 C CA . PHE A 1 87 ? 2.872 -0.134 -14.015 1.00 92.62 87 PHE A CA 1
ATOM 727 C C . PHE A 1 87 ? 1.534 0.303 -14.616 1.00 92.62 87 PHE A C 1
ATOM 729 O O . PHE A 1 87 ? 0.494 -0.061 -14.072 1.00 92.62 87 PHE A O 1
ATOM 736 N N . LEU A 1 88 ? 1.547 1.013 -15.746 1.00 92.06 88 LEU A N 1
ATOM 737 C CA . LEU A 1 88 ? 0.336 1.321 -16.512 1.00 92.06 88 LEU A CA 1
ATOM 738 C C . LEU A 1 88 ? -0.236 0.064 -17.183 1.00 92.06 88 LEU A C 1
ATOM 740 O O . LEU A 1 88 ? -1.420 -0.220 -17.042 1.00 92.06 88 LEU A O 1
ATOM 744 N N . GLU A 1 89 ? 0.604 -0.731 -17.854 1.00 90.62 89 GLU A N 1
ATOM 745 C CA . GLU A 1 89 ? 0.195 -1.977 -18.524 1.00 90.62 89 GLU A CA 1
ATOM 746 C C . GLU A 1 89 ? -0.446 -2.977 -17.557 1.00 90.62 89 GLU A C 1
ATOM 748 O O . GLU A 1 89 ? -1.397 -3.673 -17.907 1.00 90.62 89 GLU A O 1
ATOM 753 N N . THR A 1 90 ? 0.080 -3.057 -16.336 1.00 90.75 90 THR A N 1
ATOM 754 C CA . THR A 1 90 ? -0.387 -3.980 -15.291 1.00 90.75 90 THR A CA 1
ATOM 755 C C . THR A 1 90 ? -1.501 -3.400 -14.416 1.00 90.75 90 THR A C 1
ATOM 757 O O . THR A 1 90 ? -2.040 -4.114 -13.572 1.00 90.75 90 THR A O 1
ATOM 760 N N . GLY A 1 91 ? -1.874 -2.131 -14.611 1.00 91.19 91 GLY A N 1
ATOM 761 C CA . GLY A 1 91 ? -2.956 -1.465 -13.883 1.00 91.19 91 GLY A CA 1
ATOM 762 C C . GLY A 1 91 ? -2.638 -1.138 -12.421 1.00 91.19 91 GLY A C 1
ATOM 763 O O . GLY A 1 91 ? -3.540 -1.095 -11.586 1.00 91.19 91 GLY A O 1
ATOM 764 N N . TRP A 1 92 ? -1.366 -0.924 -12.082 1.00 94.00 92 TRP A N 1
ATOM 765 C CA . TRP A 1 92 ? -0.971 -0.308 -10.805 1.00 94.00 92 TRP A CA 1
ATOM 766 C C . TRP A 1 92 ? -1.086 1.215 -10.843 1.00 94.00 92 TRP A C 1
ATOM 768 O O . TRP A 1 92 ? -1.277 1.844 -9.802 1.00 94.00 92 TRP A O 1
ATOM 778 N N . LEU A 1 93 ? -0.975 1.786 -12.041 1.00 92.81 93 LEU A N 1
ATOM 779 C CA . LEU A 1 93 ? -1.195 3.192 -12.338 1.00 92.81 93 LEU A CA 1
ATOM 780 C C . LEU A 1 93 ? -2.235 3.316 -13.447 1.00 92.81 93 LEU A C 1
ATOM 782 O O . LEU A 1 93 ? -2.307 2.467 -14.333 1.00 92.81 93 LEU A O 1
ATOM 786 N N . GLU A 1 94 ? -2.979 4.412 -13.428 1.00 91.56 94 GLU A N 1
ATOM 787 C CA . GLU A 1 94 ? -3.873 4.818 -14.510 1.00 91.56 94 GLU A CA 1
ATOM 788 C C . GLU A 1 94 ? -3.578 6.272 -14.906 1.00 91.56 94 GLU A C 1
ATOM 790 O O . GLU A 1 94 ? -3.214 7.079 -14.044 1.00 91.56 94 GLU A O 1
ATOM 795 N N . PRO A 1 95 ? -3.692 6.635 -16.196 1.00 90.56 95 PRO A N 1
ATOM 796 C CA . PRO A 1 95 ? -3.576 8.026 -16.620 1.00 90.56 95 PRO A CA 1
ATOM 797 C C . PRO A 1 95 ? -4.741 8.853 -16.069 1.00 90.56 95 PRO A C 1
ATOM 799 O O . PRO A 1 95 ? -5.902 8.463 -16.182 1.00 90.56 95 PRO A O 1
ATOM 802 N N . GLU A 1 96 ? -4.431 10.011 -15.488 1.00 87.19 96 GLU A N 1
ATOM 803 C CA . GLU A 1 96 ? -5.442 10.977 -15.067 1.00 87.19 96 GLU A CA 1
ATOM 804 C C . GLU A 1 96 ? -6.056 11.639 -16.317 1.00 87.19 96 GLU A C 1
ATOM 806 O O . GLU A 1 96 ? -5.315 12.229 -17.109 1.00 87.19 96 GLU A O 1
ATOM 811 N N . PRO A 1 97 ? -7.384 11.576 -16.528 1.00 70.38 97 PRO A N 1
ATOM 812 C CA . PRO A 1 97 ? -8.032 12.242 -17.650 1.00 70.38 97 PRO A CA 1
ATOM 813 C C . PRO A 1 97 ? -8.198 13.736 -17.338 1.00 70.38 97 PRO A C 1
ATOM 815 O O . PRO A 1 97 ? -9.303 14.207 -17.079 1.00 70.38 97 PRO A O 1
ATOM 818 N N . ASP A 1 98 ? -7.101 14.491 -17.332 1.00 66.75 98 ASP A N 1
ATOM 819 C CA . ASP A 1 98 ? -7.155 15.949 -17.238 1.00 66.75 98 ASP A CA 1
ATOM 820 C C . ASP A 1 98 ? -7.020 16.568 -18.635 1.00 66.75 98 ASP A C 1
ATOM 822 O O . ASP A 1 98 ? -5.980 16.481 -19.281 1.00 66.75 98 ASP A O 1
ATOM 826 N N . VAL A 1 99 ? -8.099 17.192 -19.112 1.00 60.72 99 VAL A N 1
ATOM 827 C CA . VAL A 1 99 ? -8.150 17.882 -20.415 1.00 60.72 99 VAL A CA 1
ATOM 828 C C . VAL A 1 99 ? -7.512 19.277 -20.328 1.00 60.72 99 VAL A C 1
ATOM 830 O O . VAL A 1 99 ? -7.235 19.897 -21.353 1.00 60.72 99 VAL A O 1
ATOM 833 N N . SER A 1 100 ? -7.279 19.794 -19.115 1.00 64.56 100 SER A N 1
ATOM 834 C CA . SER A 1 100 ? -6.877 21.186 -18.907 1.00 64.56 100 SER A CA 1
ATOM 835 C C . SER A 1 100 ? -5.376 21.386 -18.682 1.00 64.56 100 SER A C 1
ATOM 837 O O . SER A 1 100 ? -4.904 22.519 -18.797 1.00 64.56 100 SER A O 1
ATOM 839 N N . SER A 1 101 ? -4.628 20.327 -18.365 1.00 64.69 101 SER A N 1
ATOM 840 C CA . SER A 1 101 ? -3.177 20.375 -18.172 1.00 64.69 101 SER A CA 1
ATOM 841 C C . SER A 1 101 ? -2.461 19.660 -19.315 1.00 64.69 101 SER A C 1
ATOM 843 O O . SER A 1 101 ? -2.815 18.543 -19.672 1.00 64.69 101 SER A O 1
ATOM 845 N N . PHE A 1 102 ? -1.411 20.275 -19.865 1.00 70.75 102 PHE A N 1
ATOM 846 C CA . PHE A 1 102 ? -0.509 19.617 -20.823 1.00 70.75 102 PHE A CA 1
ATOM 847 C C . PHE A 1 102 ? 0.431 18.600 -20.149 1.00 70.75 102 PHE A C 1
ATOM 849 O O . PHE A 1 102 ? 1.236 17.957 -20.821 1.00 70.75 102 PHE A O 1
ATOM 856 N N . GLU A 1 103 ? 0.376 18.482 -18.821 1.00 78.25 103 GLU A N 1
ATOM 857 C CA . GLU A 1 103 ? 1.228 17.588 -18.046 1.00 78.25 103 GLU A CA 1
ATOM 858 C C . GLU A 1 103 ? 0.578 16.213 -17.865 1.00 78.25 103 GLU A C 1
ATOM 860 O O . GLU A 1 103 ? -0.509 16.093 -17.302 1.00 78.25 103 GLU A O 1
ATOM 865 N N . GLU A 1 104 ? 1.294 15.162 -18.269 1.00 84.00 104 GLU A N 1
ATOM 866 C CA . GLU A 1 104 ? 0.890 13.778 -18.018 1.00 84.00 104 GLU A CA 1
ATOM 867 C C . GLU A 1 104 ? 0.915 13.480 -16.512 1.00 84.00 104 GLU A C 1
ATOM 869 O O . GLU A 1 104 ? 1.977 13.473 -15.877 1.00 84.00 104 GLU A O 1
ATOM 874 N N . CYS A 1 105 ? -0.262 13.222 -15.947 1.00 88.38 105 CYS A N 1
ATOM 875 C CA . CYS A 1 105 ? -0.443 12.867 -14.546 1.00 88.38 105 CYS A CA 1
ATOM 876 C C . CYS A 1 105 ? -0.992 11.446 -14.421 1.00 88.38 105 CYS A C 1
ATOM 878 O O . CYS A 1 105 ? -1.706 10.956 -15.300 1.00 88.38 105 CYS A O 1
ATOM 880 N N . TYR A 1 106 ? -0.647 10.784 -13.321 1.00 90.81 106 TYR A N 1
ATOM 881 C CA . TYR A 1 106 ? -1.074 9.420 -13.037 1.00 90.81 106 TYR A CA 1
ATOM 882 C C . TYR A 1 106 ? -1.794 9.335 -11.699 1.00 90.81 106 TYR A C 1
ATOM 884 O O . TYR A 1 106 ? -1.518 10.090 -10.768 1.00 90.81 106 TYR A O 1
ATOM 892 N N . VAL A 1 107 ? -2.693 8.365 -11.588 1.00 91.69 107 VAL A N 1
ATOM 893 C CA . VAL A 1 107 ? -3.449 8.073 -10.373 1.00 91.69 107 VAL A CA 1
ATOM 894 C C . VAL A 1 107 ? -3.210 6.621 -9.983 1.00 91.69 107 VAL A C 1
ATOM 896 O O . VAL A 1 107 ? -3.059 5.752 -10.840 1.00 91.69 107 VAL A O 1
ATOM 899 N N . ILE A 1 108 ? -3.165 6.355 -8.677 1.00 92.75 108 ILE A N 1
ATOM 900 C CA . ILE A 1 108 ? -3.168 4.990 -8.147 1.00 92.75 108 ILE A CA 1
ATOM 901 C C . ILE A 1 108 ? -4.628 4.562 -7.940 1.00 92.75 108 ILE A C 1
ATOM 903 O O . ILE A 1 108 ? -5.320 5.185 -7.126 1.00 92.75 108 ILE A O 1
ATOM 907 N N . PRO A 1 109 ? -5.104 3.496 -8.605 1.00 92.19 109 PRO A N 1
ATOM 908 C CA . PRO A 1 109 ? -6.454 2.985 -8.399 1.00 92.19 109 PRO A CA 1
ATOM 909 C C . PRO A 1 109 ? -6.704 2.537 -6.954 1.00 92.19 109 PRO A C 1
ATOM 911 O O . PRO A 1 109 ? -5.802 2.078 -6.248 1.00 92.19 109 PRO A O 1
ATOM 914 N N . GLY A 1 110 ? -7.962 2.597 -6.508 1.00 90.81 110 GLY A N 1
ATOM 915 C CA . GLY A 1 110 ? -8.335 2.302 -5.117 1.00 90.81 110 GLY A CA 1
ATOM 916 C C . GLY A 1 110 ? -8.050 0.864 -4.654 1.00 90.81 110 GLY A C 1
ATOM 917 O O . GLY A 1 110 ? -7.901 0.621 -3.456 1.00 90.81 110 GLY A O 1
ATOM 918 N N . TYR A 1 111 ? -7.973 -0.103 -5.571 1.00 91.62 111 TYR A N 1
ATOM 919 C CA . TYR A 1 111 ? -7.557 -1.472 -5.244 1.00 91.62 111 TYR A CA 1
ATOM 920 C C . TYR A 1 111 ? -6.035 -1.572 -5.059 1.00 91.62 111 TYR A C 1
ATOM 922 O O . TYR A 1 111 ? -5.571 -2.232 -4.127 1.00 91.62 111 TYR A O 1
ATOM 930 N N . ALA A 1 112 ? -5.262 -0.878 -5.901 1.00 92.75 112 ALA A N 1
ATOM 931 C CA . ALA A 1 112 ? -3.806 -0.869 -5.859 1.00 92.75 112 ALA A CA 1
ATOM 932 C C . ALA A 1 112 ? -3.309 -0.136 -4.609 1.00 92.75 112 ALA A C 1
ATOM 934 O O . ALA A 1 112 ? -2.431 -0.643 -3.914 1.00 92.75 112 ALA A O 1
ATOM 935 N N . SER A 1 113 ? -3.930 0.991 -4.247 1.00 93.00 113 SER A N 1
ATOM 936 C CA . SER A 1 113 ? -3.565 1.755 -3.047 1.00 93.00 113 SER A CA 1
ATOM 937 C C . SER A 1 113 ? -3.719 0.940 -1.759 1.00 93.00 113 SER A C 1
ATOM 939 O O . SER A 1 113 ? -2.835 0.969 -0.904 1.00 93.00 113 SER A O 1
ATOM 941 N N . LYS A 1 114 ? -4.790 0.143 -1.637 1.00 92.75 114 LYS A N 1
ATOM 942 C CA . LYS A 1 114 ? -4.996 -0.764 -0.495 1.00 92.75 114 LYS A CA 1
ATOM 943 C C . LYS A 1 114 ? -3.890 -1.814 -0.392 1.00 92.75 114 LYS A C 1
ATOM 945 O O . LYS A 1 114 ? -3.386 -2.049 0.702 1.00 92.75 114 LYS A O 1
ATOM 950 N N . LEU A 1 115 ? -3.498 -2.424 -1.511 1.00 93.31 115 LEU A N 1
ATOM 951 C CA . LEU A 1 115 ? -2.421 -3.419 -1.534 1.00 93.31 115 LEU A CA 1
ATOM 952 C C . LEU A 1 115 ? -1.055 -2.800 -1.233 1.00 93.31 115 LEU A C 1
ATOM 954 O O . LEU A 1 115 ? -0.309 -3.348 -0.425 1.00 93.31 115 LEU A O 1
ATOM 958 N N . LEU A 1 116 ? -0.748 -1.638 -1.812 1.00 93.38 116 LEU A N 1
ATOM 959 C CA . LEU A 1 116 ? 0.493 -0.918 -1.524 1.00 93.38 116 LEU A CA 1
ATOM 960 C C . LEU A 1 116 ? 0.580 -0.519 -0.051 1.00 93.38 116 LEU A C 1
ATOM 962 O O . LEU A 1 116 ? 1.644 -0.658 0.551 1.00 93.38 116 LEU A O 1
ATOM 966 N N . ASN A 1 117 ? -0.538 -0.105 0.556 1.00 92.62 117 ASN A N 1
ATOM 967 C CA . ASN A 1 117 ? -0.576 0.162 1.988 1.00 92.62 117 ASN A CA 1
ATOM 968 C C . ASN A 1 117 ? -0.273 -1.093 2.814 1.00 92.62 117 ASN A C 1
ATOM 970 O O . ASN A 1 117 ? 0.518 -1.023 3.747 1.00 92.62 117 ASN A O 1
ATOM 974 N N . LEU A 1 118 ? -0.857 -2.241 2.454 1.00 91.56 118 LEU A N 1
ATOM 975 C CA . LEU A 1 118 ? -0.584 -3.509 3.136 1.00 91.56 118 LEU A CA 1
ATOM 976 C C . LEU A 1 118 ? 0.893 -3.903 3.030 1.00 91.56 118 LEU A C 1
ATOM 978 O O . LEU A 1 118 ? 1.501 -4.248 4.038 1.00 91.56 118 LEU A O 1
ATOM 982 N N . PHE A 1 119 ? 1.496 -3.814 1.842 1.00 91.88 119 PHE A N 1
ATOM 983 C CA . PHE A 1 119 ? 2.922 -4.107 1.676 1.00 91.88 119 PHE A CA 1
ATOM 984 C C . PHE A 1 119 ? 3.797 -3.161 2.493 1.00 91.88 119 PHE A C 1
ATOM 986 O O . PHE A 1 119 ? 4.738 -3.607 3.147 1.00 91.88 119 PHE A O 1
ATOM 993 N N . TYR A 1 120 ? 3.468 -1.870 2.492 1.00 90.94 120 TYR A N 1
ATOM 994 C CA . TYR A 1 120 ? 4.178 -0.878 3.285 1.00 90.94 120 TYR A CA 1
ATOM 995 C C . TYR A 1 120 ? 4.091 -1.186 4.787 1.00 90.94 120 TYR A C 1
ATOM 997 O O . TYR A 1 120 ? 5.116 -1.184 5.467 1.00 90.94 120 TYR A O 1
ATOM 1005 N N . ASP A 1 121 ? 2.895 -1.500 5.291 1.00 89.38 121 ASP A N 1
ATOM 1006 C CA . ASP A 1 121 ? 2.649 -1.816 6.703 1.00 89.38 121 ASP A CA 1
ATOM 1007 C C . ASP A 1 121 ? 3.371 -3.101 7.145 1.00 89.38 121 ASP A C 1
ATOM 1009 O O . ASP A 1 121 ? 3.908 -3.155 8.254 1.00 89.38 121 ASP A O 1
ATOM 1013 N N . ILE A 1 122 ? 3.433 -4.119 6.278 1.00 87.81 122 ILE A N 1
ATOM 1014 C CA . ILE A 1 122 ? 4.157 -5.373 6.542 1.00 87.81 122 ILE A CA 1
ATOM 1015 C C . ILE A 1 122 ? 5.673 -5.133 6.577 1.00 87.81 122 ILE A C 1
ATOM 1017 O O . ILE A 1 122 ? 6.353 -5.641 7.466 1.00 87.81 122 ILE A O 1
ATOM 1021 N N . LEU A 1 123 ? 6.212 -4.358 5.631 1.00 87.62 123 LEU A N 1
ATOM 1022 C CA . LEU A 1 123 ? 7.657 -4.126 5.516 1.00 87.62 123 LEU A CA 1
ATOM 1023 C C . LEU A 1 123 ? 8.205 -3.195 6.596 1.00 87.62 123 LEU A C 1
ATOM 1025 O O . LEU A 1 123 ? 9.305 -3.412 7.097 1.00 87.62 123 LEU A O 1
ATOM 1029 N N . HIS A 1 124 ? 7.458 -2.147 6.939 1.00 83.38 124 HIS A N 1
ATOM 1030 C CA . HIS A 1 124 ? 7.883 -1.158 7.927 1.00 83.38 124 HIS A CA 1
ATOM 1031 C C . HIS A 1 124 ? 7.403 -1.471 9.347 1.00 83.38 124 HIS A C 1
ATOM 1033 O O . HIS A 1 124 ? 7.795 -0.768 10.274 1.00 83.38 124 HIS A O 1
ATOM 1039 N N . GLY A 1 125 ? 6.617 -2.538 9.515 1.00 74.06 125 GLY A N 1
ATOM 1040 C CA . GLY A 1 125 ? 6.121 -3.004 10.801 1.00 74.06 125 GLY A CA 1
ATOM 1041 C C . GLY A 1 125 ? 5.131 -2.019 11.407 1.00 74.06 125 GLY A C 1
ATOM 1042 O O . GLY A 1 125 ? 5.507 -1.108 12.143 1.00 74.06 125 GLY A O 1
ATOM 1043 N N . LYS A 1 126 ? 3.838 -2.214 11.147 1.00 71.56 126 LYS A N 1
ATOM 1044 C CA . LYS A 1 126 ? 2.808 -1.472 11.876 1.00 71.56 126 LYS A CA 1
ATOM 1045 C C . LYS A 1 126 ? 2.836 -1.874 13.352 1.00 71.56 126 LYS A C 1
ATOM 1047 O O . LYS A 1 126 ? 2.554 -3.019 13.702 1.00 71.56 126 LYS A O 1
ATOM 1052 N N . THR A 1 127 ? 3.139 -0.925 14.232 1.00 66.75 127 THR A N 1
ATOM 1053 C CA . THR A 1 127 ? 2.983 -1.119 15.674 1.00 66.75 127 THR A CA 1
ATOM 1054 C C . THR A 1 127 ? 1.494 -1.178 15.993 1.00 66.75 127 THR A C 1
ATOM 1056 O O . THR A 1 127 ? 0.784 -0.179 15.881 1.00 66.75 127 THR A O 1
ATOM 1059 N N . VAL A 1 128 ? 0.999 -2.360 16.354 1.00 69.56 128 VAL A N 1
ATOM 1060 C CA . VAL A 1 128 ? -0.378 -2.506 16.827 1.00 69.56 128 VAL A CA 1
ATOM 1061 C C . VAL A 1 128 ? -0.447 -2.023 18.273 1.00 69.56 128 VAL A C 1
ATOM 1063 O O . VAL A 1 128 ? 0.143 -2.622 19.171 1.00 69.56 128 VAL A O 1
ATOM 1066 N N . GLU A 1 129 ? -1.177 -0.937 18.507 1.00 76.12 129 GLU A N 1
ATOM 1067 C CA . GLU A 1 129 ? -1.424 -0.405 19.847 1.00 76.12 129 GLU A CA 1
ATOM 1068 C C . GLU A 1 129 ? -2.631 -1.105 20.487 1.00 76.12 129 GLU A C 1
ATOM 1070 O O . GLU A 1 129 ? -3.759 -0.619 20.439 1.00 76.12 129 GLU A O 1
ATOM 1075 N N . TYR A 1 130 ? -2.402 -2.266 21.106 1.00 81.00 130 TYR A N 1
ATOM 1076 C CA . TYR A 1 130 ? -3.458 -3.047 21.772 1.00 81.00 130 TYR A CA 1
ATOM 1077 C C . TYR A 1 130 ? -4.204 -2.234 22.843 1.00 81.00 130 TYR A C 1
ATOM 1079 O O . TYR A 1 130 ? -5.434 -2.209 22.866 1.00 81.00 130 TYR A O 1
ATOM 1087 N N . ASN A 1 131 ? -3.458 -1.482 23.657 1.00 84.44 131 ASN A N 1
ATOM 1088 C CA . ASN A 1 131 ? -4.006 -0.634 24.719 1.00 84.44 131 ASN A CA 1
ATOM 1089 C C . ASN A 1 131 ? -4.924 0.476 24.173 1.00 84.44 131 ASN A C 1
ATOM 1091 O O . ASN A 1 131 ? -5.832 0.930 24.868 1.00 84.44 131 ASN A O 1
ATOM 1095 N N . GLY A 1 132 ? -4.713 0.903 22.922 1.00 88.94 132 GLY A N 1
ATOM 1096 C CA . GLY A 1 132 ? -5.560 1.893 22.261 1.00 88.94 132 GLY A CA 1
ATOM 1097 C C . GLY A 1 132 ? -6.985 1.380 22.049 1.00 88.94 132 GLY A C 1
ATOM 1098 O O . GLY A 1 132 ? -7.947 2.124 22.248 1.00 88.94 132 GLY A O 1
ATOM 1099 N N . TYR A 1 133 ? -7.148 0.092 21.730 1.00 89.31 133 TYR A N 1
ATOM 1100 C CA . TYR A 1 133 ? -8.467 -0.529 21.587 1.00 89.31 133 TYR A CA 1
ATOM 1101 C C . TYR A 1 133 ? -9.201 -0.647 22.922 1.00 89.31 133 TYR A C 1
ATOM 1103 O O . TYR A 1 133 ? -10.396 -0.368 22.988 1.00 89.31 133 TYR A O 1
ATOM 1111 N N . GLU A 1 134 ? -8.496 -1.011 23.994 1.00 90.25 134 GLU A N 1
ATOM 1112 C CA . GLU A 1 134 ? -9.083 -1.100 25.336 1.00 90.25 134 GLU A CA 1
ATOM 1113 C C . GLU A 1 134 ? -9.564 0.272 25.818 1.00 90.25 134 GLU A C 1
ATOM 1115 O O . GLU A 1 134 ? -10.722 0.431 26.215 1.00 90.25 134 GLU A O 1
ATOM 1120 N N . TYR A 1 135 ? -8.697 1.283 25.709 1.00 92.25 135 TYR A N 1
ATOM 1121 C CA . TYR A 1 135 ? -9.016 2.643 26.122 1.00 92.25 135 TYR A CA 1
ATOM 1122 C C . TYR A 1 135 ? -10.159 3.244 25.300 1.00 92.25 135 TYR A C 1
ATOM 1124 O O . TYR A 1 135 ? -11.085 3.806 25.880 1.00 92.25 135 TYR A O 1
ATOM 1132 N N . SER A 1 136 ? -10.127 3.107 23.969 1.00 92.50 136 SER A N 1
ATOM 1133 C CA . SER A 1 136 ? -11.164 3.655 23.079 1.00 92.50 136 SER A CA 1
ATOM 1134 C C . SER A 1 136 ? -12.525 2.985 23.268 1.00 92.50 136 SER A C 1
ATOM 1136 O O . SER A 1 136 ? -13.548 3.665 23.251 1.00 92.50 136 SER A O 1
ATOM 1138 N N . THR A 1 137 ? -12.549 1.671 23.510 1.00 93.06 137 THR A N 1
ATOM 1139 C CA . THR A 1 137 ? -13.783 0.935 23.818 1.00 93.06 137 THR A CA 1
ATOM 1140 C C . THR A 1 137 ? -14.377 1.419 25.141 1.00 93.06 137 THR A C 1
ATOM 1142 O O . THR A 1 137 ? -15.564 1.736 25.217 1.00 93.06 137 THR A O 1
ATOM 1145 N N . TYR A 1 138 ? -13.552 1.517 26.190 1.00 93.06 138 TYR A N 1
ATOM 1146 C CA . TYR A 1 138 ? -14.004 1.987 27.499 1.00 93.06 138 TYR A CA 1
ATOM 1147 C C . TYR A 1 138 ? -14.486 3.441 27.454 1.00 93.06 138 TYR A C 1
ATOM 1149 O O . TYR A 1 138 ? -15.559 3.746 27.975 1.00 93.06 138 TYR A O 1
ATOM 1157 N N . SER A 1 139 ? -13.715 4.337 26.832 1.00 93.56 139 SER A N 1
ATOM 1158 C CA . SER A 1 139 ? -14.054 5.758 26.765 1.00 93.56 139 SER A CA 1
ATOM 1159 C C . SER A 1 139 ? -15.325 5.993 25.954 1.00 93.56 139 SER A C 1
ATOM 1161 O O . SER A 1 139 ? -16.203 6.704 26.429 1.00 93.56 139 SER A O 1
ATOM 1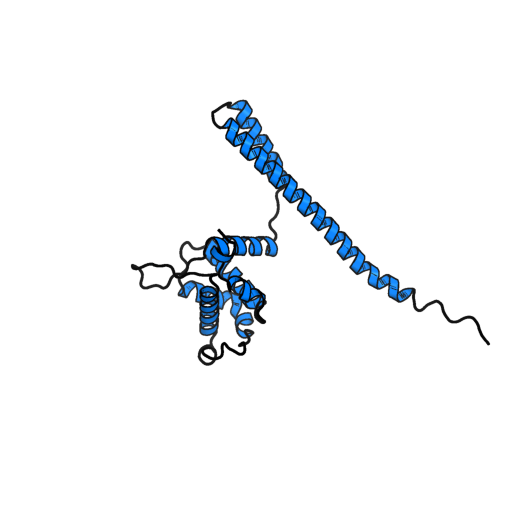163 N N . SER A 1 140 ? -15.480 5.329 24.805 1.00 92.62 140 SER A N 1
ATOM 1164 C CA . SER A 1 140 ? -16.680 5.439 23.970 1.00 92.62 140 SER A CA 1
ATOM 1165 C C . SER A 1 140 ? -17.945 4.999 24.715 1.00 92.62 140 SER A C 1
ATOM 1167 O O . SER A 1 140 ? -18.934 5.730 24.725 1.00 92.62 140 SER A O 1
ATOM 1169 N N . LEU A 1 141 ? -17.907 3.855 25.413 1.00 92.62 141 LEU A N 1
ATOM 1170 C CA . LEU A 1 141 ? -19.053 3.379 26.199 1.00 92.62 141 LEU A CA 1
ATOM 1171 C C . LEU A 1 141 ? -19.346 4.272 27.406 1.00 92.62 141 LEU A C 1
ATOM 1173 O O . LEU A 1 141 ? -20.508 4.517 27.720 1.00 92.62 141 LEU A O 1
ATOM 1177 N N . LYS A 1 142 ? -18.305 4.772 28.077 1.00 92.69 142 LYS A N 1
ATOM 1178 C CA . LYS A 1 142 ? -18.462 5.676 29.217 1.00 92.69 142 LYS A CA 1
ATOM 1179 C C . LYS A 1 142 ? -19.101 6.998 28.799 1.00 92.69 142 LYS A C 1
ATOM 1181 O O . LYS A 1 142 ? -20.006 7.463 29.481 1.00 92.69 142 LYS A O 1
ATOM 1186 N N . THR A 1 143 ? -18.649 7.592 27.697 1.00 90.75 143 THR A N 1
ATOM 1187 C CA . THR A 1 143 ? -19.242 8.821 27.157 1.00 90.75 143 THR A CA 1
ATOM 1188 C C . THR A 1 143 ? -20.704 8.591 26.780 1.00 90.75 143 THR A C 1
ATOM 1190 O O . THR A 1 143 ? -21.559 9.378 27.173 1.00 90.75 143 THR A O 1
ATOM 1193 N N . ALA A 1 144 ? -21.017 7.464 26.133 1.00 90.69 144 ALA A N 1
ATOM 1194 C CA . ALA A 1 144 ? -22.391 7.109 25.787 1.00 90.69 144 ALA A CA 1
ATOM 1195 C C . ALA A 1 144 ? -23.311 6.955 27.014 1.00 90.69 144 ALA A C 1
ATOM 1197 O O . ALA A 1 144 ? -24.448 7.422 26.984 1.00 90.69 144 ALA A O 1
ATOM 1198 N N . ASP A 1 145 ? -22.839 6.338 28.104 1.00 89.00 145 ASP A N 1
ATOM 1199 C CA . ASP A 1 145 ? -23.632 6.185 29.336 1.00 89.00 145 ASP A CA 1
ATOM 1200 C C . ASP A 1 145 ? -23.841 7.513 30.087 1.00 89.00 145 ASP A C 1
ATOM 1202 O O . ASP A 1 145 ? -24.885 7.708 30.716 1.00 89.00 145 ASP A O 1
ATOM 1206 N N . LEU A 1 146 ? -22.875 8.436 29.999 1.00 89.88 146 LEU A N 1
ATOM 1207 C CA . LEU A 1 146 ? -22.952 9.762 30.618 1.00 89.88 146 LEU A CA 1
ATOM 1208 C C . LEU A 1 146 ? -23.868 10.720 29.851 1.00 89.88 146 LEU A C 1
ATOM 1210 O O . LEU A 1 146 ? -24.689 11.396 30.468 1.00 89.88 146 LEU 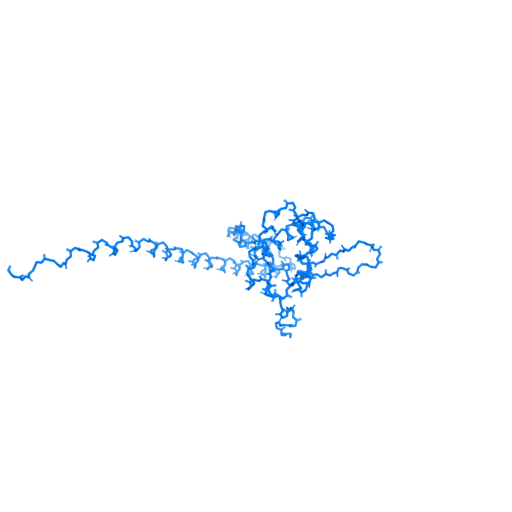A O 1
ATOM 1214 N N . GLU A 1 147 ? -23.715 10.799 28.530 1.00 88.00 147 GLU A N 1
ATOM 1215 C CA . GLU A 1 147 ? -24.437 11.761 27.691 1.00 88.00 147 GLU A CA 1
ATOM 1216 C C . GLU A 1 147 ? -25.848 11.272 27.342 1.00 88.00 147 GLU A C 1
ATOM 1218 O O . GLU A 1 147 ? -26.769 12.081 27.263 1.00 88.00 147 GLU A O 1
ATOM 1223 N N . ARG A 1 148 ? -26.035 9.949 27.196 1.00 80.00 148 ARG A N 1
ATOM 1224 C CA . ARG A 1 148 ? -27.314 9.297 26.840 1.00 80.00 148 ARG A CA 1
ATOM 1225 C C . ARG A 1 148 ? -28.021 9.924 25.633 1.00 80.00 148 ARG A C 1
ATOM 1227 O O . ARG A 1 148 ? -29.249 9.986 25.596 1.00 80.00 148 ARG A O 1
ATOM 1234 N N . ASP A 1 149 ? -27.234 10.372 24.664 1.00 81.00 149 ASP A N 1
ATOM 1235 C CA . ASP A 1 149 ? -27.714 11.039 23.456 1.00 81.00 149 ASP A CA 1
ATOM 1236 C C . ASP A 1 149 ? -27.968 10.041 22.302 1.00 81.00 149 ASP A C 1
ATOM 1238 O O . ASP A 1 149 ? -27.790 8.828 22.443 1.00 81.00 149 ASP A O 1
ATOM 1242 N N . GLU A 1 150 ? -28.363 10.536 21.129 1.00 80.88 150 GLU A N 1
ATOM 1243 C CA . GLU A 1 150 ? -28.657 9.741 19.925 1.00 80.88 150 GLU A CA 1
ATOM 1244 C C . GLU A 1 150 ? -27.477 8.843 19.480 1.00 80.88 150 GLU A C 1
ATOM 1246 O O . GLU A 1 150 ? -27.668 7.777 18.891 1.00 80.88 150 GLU A O 1
ATOM 1251 N N . HIS A 1 151 ? -26.247 9.204 19.855 1.00 83.12 151 HIS A N 1
ATOM 1252 C CA . HIS A 1 151 ? -25.013 8.497 19.497 1.00 83.12 151 HIS A CA 1
ATOM 1253 C C . HIS A 1 151 ? -24.708 7.234 20.323 1.00 83.12 151 HIS A C 1
ATOM 1255 O O . HIS A 1 151 ? -23.694 6.575 20.080 1.00 83.12 151 HIS A O 1
ATOM 1261 N N . VAL A 1 152 ? -25.561 6.840 21.280 1.00 88.75 152 VAL A N 1
ATOM 1262 C CA . VAL A 1 152 ? -25.344 5.626 22.099 1.00 88.75 152 VAL A CA 1
ATOM 1263 C C . VAL A 1 152 ? -25.217 4.368 21.233 1.00 88.75 152 VAL A C 1
ATOM 1265 O O . VAL A 1 152 ? -24.374 3.507 21.497 1.00 88.75 152 VAL A O 1
ATOM 1268 N N . TYR A 1 153 ? -26.024 4.261 20.175 1.00 89.69 153 TYR A N 1
ATOM 1269 C CA . TYR A 1 153 ? -25.946 3.132 19.247 1.00 89.69 153 TYR A CA 1
ATOM 1270 C C . TYR A 1 153 ? -24.617 3.109 18.479 1.00 89.69 153 TYR A C 1
ATOM 1272 O O . TYR A 1 153 ? -23.995 2.051 18.353 1.00 89.69 153 TYR A O 1
ATOM 1280 N N . ASP A 1 154 ? -24.154 4.269 18.009 1.00 90.69 154 ASP A N 1
ATOM 1281 C CA . ASP A 1 154 ? -22.888 4.389 17.282 1.00 90.69 154 ASP A CA 1
ATOM 1282 C C . ASP A 1 154 ? -21.695 4.052 18.177 1.00 90.69 154 ASP A C 1
ATOM 1284 O O . ASP A 1 154 ? -20.797 3.324 17.752 1.00 90.69 154 ASP A O 1
ATOM 1288 N N . ALA A 1 155 ? -21.721 4.491 19.437 1.00 91.62 155 ALA A N 1
ATOM 1289 C CA . ALA A 1 155 ? -20.722 4.131 20.436 1.00 91.62 155 ALA A CA 1
ATOM 1290 C C . ALA A 1 155 ? -20.693 2.616 20.697 1.00 91.62 155 ALA A C 1
ATOM 1292 O O . ALA A 1 155 ? -19.623 2.006 20.717 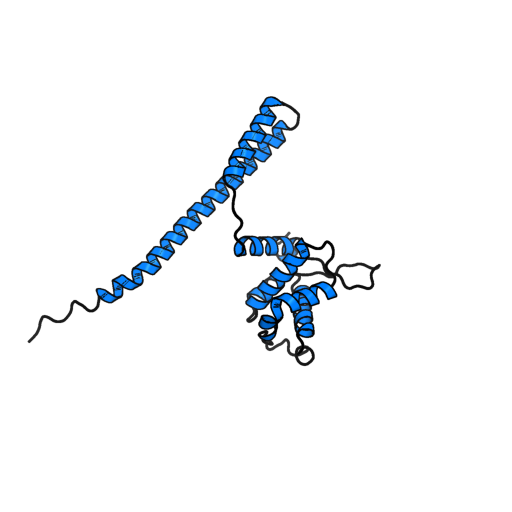1.00 91.62 155 ALA A O 1
ATOM 1293 N N . LEU A 1 156 ? -21.858 1.970 20.826 1.00 92.25 156 LEU A N 1
ATOM 1294 C CA . LEU A 1 156 ? -21.939 0.516 20.994 1.00 92.25 156 LEU A CA 1
ATOM 1295 C C . LEU A 1 156 ? -21.369 -0.223 19.773 1.00 92.25 156 LEU A C 1
ATOM 1297 O O . LEU A 1 156 ? -20.592 -1.170 19.914 1.00 92.25 156 LEU A O 1
ATOM 1301 N N . LYS A 1 157 ? -21.739 0.220 18.567 1.00 93.88 157 LYS A N 1
ATOM 1302 C CA . LYS A 1 157 ? -21.263 -0.352 17.305 1.00 93.88 157 LYS A CA 1
ATOM 1303 C C . LYS A 1 157 ? -19.752 -0.187 17.153 1.00 93.88 157 LYS A C 1
ATOM 1305 O O . LYS A 1 157 ? -19.078 -1.155 16.799 1.00 93.88 157 LYS A O 1
ATOM 1310 N N . PHE A 1 158 ? -19.223 0.999 17.449 1.00 93.75 158 PHE A N 1
ATOM 1311 C CA . PHE A 1 158 ? -17.789 1.276 17.444 1.00 93.75 158 PHE A CA 1
ATOM 1312 C C . PHE A 1 158 ? -17.052 0.376 18.439 1.00 93.75 158 PHE A C 1
ATOM 1314 O O . PHE A 1 158 ? -16.113 -0.314 18.058 1.00 93.75 158 PHE A O 1
ATOM 1321 N N . SER A 1 159 ? -17.521 0.295 19.683 1.00 93.81 159 SER A N 1
ATOM 1322 C CA . SER A 1 159 ? -16.937 -0.564 20.718 1.00 93.81 159 SER A CA 1
ATOM 1323 C C . SER A 1 159 ? -16.948 -2.043 20.333 1.00 93.81 159 SER A C 1
ATOM 1325 O O . SER A 1 159 ? -15.956 -2.752 20.521 1.00 93.81 159 SER A O 1
ATOM 1327 N N . HIS A 1 160 ? -18.027 -2.524 19.716 1.00 94.06 160 HIS A N 1
ATOM 1328 C CA . HIS A 1 160 ? -18.064 -3.880 19.179 1.00 94.06 160 HIS A CA 1
ATOM 1329 C C . HIS A 1 160 ? -17.013 -4.094 18.077 1.00 94.06 160 HIS A C 1
ATOM 1331 O O . HIS A 1 160 ? -16.278 -5.078 18.103 1.00 94.06 160 HIS A O 1
ATOM 1337 N N . GLN A 1 161 ? -16.876 -3.157 17.137 1.00 94.31 161 GLN A N 1
ATOM 1338 C CA . GLN A 1 161 ? -15.855 -3.241 16.088 1.00 94.31 161 GLN A CA 1
ATOM 1339 C C . GLN A 1 161 ? -14.430 -3.188 16.656 1.00 94.31 161 GLN A C 1
ATOM 1341 O O . GLN A 1 161 ? -13.584 -3.986 16.252 1.00 94.31 161 GLN A O 1
ATOM 1346 N N . SER A 1 162 ? -14.173 -2.307 17.622 1.00 92.62 162 SER A N 1
ATOM 1347 C CA . SER A 1 162 ? -12.876 -2.162 18.288 1.00 92.62 162 SER A CA 1
ATOM 1348 C C . SER A 1 162 ? -12.478 -3.429 19.047 1.00 92.62 162 SER A C 1
ATOM 1350 O O . SER A 1 162 ? -11.343 -3.886 18.924 1.00 92.62 162 SER A O 1
ATOM 1352 N N . THR A 1 163 ? -13.413 -4.062 19.764 1.00 93.56 163 THR A N 1
ATOM 1353 C CA . THR A 1 163 ? -13.149 -5.344 20.446 1.00 93.56 163 THR A CA 1
ATOM 1354 C C . THR A 1 163 ? -12.899 -6.501 19.477 1.00 93.56 163 THR A C 1
ATOM 1356 O O . THR A 1 163 ? -12.017 -7.324 19.730 1.00 93.56 163 THR A O 1
ATOM 1359 N N . LEU A 1 164 ? -13.600 -6.554 18.338 1.00 94.50 164 LEU A N 1
ATOM 1360 C CA . LEU A 1 164 ? -13.324 -7.543 17.289 1.00 94.50 164 LEU A CA 1
ATOM 1361 C C . LEU A 1 164 ? -11.929 -7.361 16.675 1.00 94.50 164 LEU A C 1
ATOM 1363 O O . LEU A 1 164 ? -11.221 -8.347 16.470 1.00 94.50 164 LEU A O 1
ATOM 1367 N N . GLN A 1 165 ? -11.519 -6.117 16.411 1.00 91.81 165 GLN A N 1
ATOM 1368 C CA . GLN A 1 165 ? -10.173 -5.814 15.914 1.00 91.81 165 GLN A CA 1
ATOM 1369 C C . GLN A 1 165 ? -9.098 -6.181 16.941 1.00 91.81 165 GLN A C 1
ATOM 1371 O O . GLN A 1 165 ? -8.115 -6.825 16.583 1.00 91.81 165 GLN A O 1
ATOM 1376 N N . LEU A 1 166 ? -9.308 -5.848 18.220 1.00 93.38 166 LEU A N 1
ATOM 1377 C CA . LEU A 1 166 ? -8.412 -6.245 19.307 1.00 93.38 166 LEU A CA 1
ATOM 1378 C C . LEU A 1 166 ? -8.233 -7.765 19.352 1.00 93.38 166 LEU A C 1
ATOM 1380 O O . LEU A 1 166 ? -7.105 -8.254 19.387 1.00 93.38 166 LEU A O 1
ATOM 1384 N N . TRP A 1 167 ? -9.333 -8.517 19.308 1.00 93.25 167 TRP A N 1
ATOM 1385 C CA . TRP A 1 167 ? -9.282 -9.976 19.315 1.00 93.25 167 TRP A CA 1
ATOM 1386 C C . TRP A 1 167 ? -8.532 -10.539 18.101 1.00 93.25 167 TRP A C 1
ATOM 1388 O O . TRP A 1 167 ? -7.690 -11.424 18.261 1.00 93.25 167 TRP A O 1
ATOM 1398 N N . ALA A 1 168 ? -8.797 -10.013 16.901 1.00 90.88 168 ALA A N 1
ATOM 1399 C CA . ALA A 1 168 ? -8.105 -10.431 15.684 1.00 90.88 168 ALA A CA 1
ATOM 1400 C C . ALA A 1 168 ? -6.591 -10.182 15.781 1.00 90.88 168 ALA A C 1
ATOM 1402 O O . ALA A 1 168 ? -5.805 -11.091 15.514 1.00 90.88 168 ALA A O 1
ATOM 1403 N N . ASN A 1 169 ? -6.190 -9.001 16.255 1.00 89.44 169 ASN A N 1
ATOM 1404 C CA . ASN A 1 169 ? -4.786 -8.640 16.427 1.00 89.44 169 ASN A CA 1
ATOM 1405 C C . ASN A 1 169 ? -4.090 -9.512 17.488 1.00 89.44 169 ASN A C 1
ATOM 1407 O O . ASN A 1 169 ? -2.961 -9.952 17.290 1.00 89.44 169 ASN A O 1
ATOM 1411 N N . LEU A 1 170 ? -4.752 -9.797 18.618 1.00 91.75 170 LEU A N 1
ATOM 1412 C CA . LEU A 1 170 ? -4.205 -10.681 19.659 1.00 91.75 170 LEU A CA 1
ATOM 1413 C C . LEU A 1 170 ? -4.042 -12.119 19.160 1.00 91.75 170 LEU A C 1
ATOM 1415 O O . LEU A 1 170 ? -3.070 -12.793 19.504 1.00 91.75 170 LEU A O 1
ATOM 1419 N N . ARG A 1 171 ? -4.981 -12.593 18.337 1.00 93.25 171 ARG A N 1
ATOM 1420 C CA . ARG A 1 171 ? -4.883 -13.901 17.691 1.00 93.25 171 ARG A CA 1
ATOM 1421 C C . ARG A 1 171 ? -3.701 -13.954 16.725 1.00 93.25 171 ARG A C 1
ATOM 1423 O O . ARG A 1 171 ? -2.924 -14.901 16.788 1.00 93.25 171 ARG A O 1
ATOM 1430 N N . GLU A 1 172 ? -3.544 -12.938 15.881 1.00 90.06 172 GLU A N 1
ATOM 1431 C CA . GLU A 1 172 ? -2.401 -12.823 14.972 1.00 90.06 172 GLU A CA 1
ATOM 1432 C C . GLU A 1 172 ? -1.073 -12.806 15.742 1.00 90.06 172 GLU A C 1
ATOM 1434 O O . GLU A 1 172 ? -0.149 -13.543 15.399 1.00 90.06 172 GLU A O 1
ATOM 1439 N N . LEU A 1 173 ? -0.990 -12.042 16.837 1.00 89.75 173 LEU A N 1
ATOM 1440 C CA . LEU A 1 173 ? 0.181 -12.018 17.713 1.00 89.75 173 LEU A CA 1
ATOM 1441 C C . LEU A 1 173 ? 0.509 -13.408 18.267 1.00 89.75 173 LEU A C 1
ATOM 1443 O O . LEU A 1 173 ? 1.663 -13.834 18.227 1.00 89.75 173 LEU A O 1
ATOM 1447 N N . LEU A 1 174 ? -0.499 -14.119 18.774 1.00 93.25 174 LEU A N 1
ATOM 1448 C CA . LEU A 1 174 ? -0.327 -15.462 19.319 1.00 93.25 174 LEU A CA 1
ATOM 1449 C C . LEU A 1 174 ? 0.219 -16.431 18.264 1.00 93.25 174 LEU A C 1
ATOM 1451 O O . LEU A 1 174 ? 1.147 -17.193 18.547 1.00 93.25 174 LEU A O 1
ATOM 1455 N N . ASP A 1 175 ? -0.334 -16.399 17.056 1.00 92.62 175 ASP A N 1
ATOM 1456 C CA . ASP A 1 175 ? 0.101 -17.267 15.965 1.00 92.62 175 ASP A CA 1
ATOM 1457 C C . ASP A 1 175 ? 1.515 -16.893 15.483 1.00 92.62 175 ASP A C 1
ATOM 1459 O O . ASP A 1 175 ? 2.356 -17.777 15.303 1.00 92.62 175 ASP A O 1
ATOM 1463 N N . ASN A 1 176 ? 1.842 -15.599 15.407 1.00 89.75 176 ASN A N 1
ATOM 1464 C CA . ASN A 1 176 ? 3.191 -15.119 15.096 1.00 89.75 176 ASN A CA 1
ATOM 1465 C C . ASN A 1 176 ? 4.229 -15.572 16.137 1.00 89.75 176 ASN A C 1
ATOM 1467 O O . ASN A 1 176 ? 5.311 -16.030 15.764 1.00 89.75 176 ASN A O 1
ATOM 1471 N N . ILE A 1 177 ? 3.898 -15.513 17.432 1.00 92.12 177 ILE A N 1
ATOM 1472 C CA . ILE A 1 177 ? 4.762 -16.004 18.519 1.00 92.12 177 ILE A CA 1
ATOM 1473 C C . ILE A 1 177 ? 4.986 -17.516 18.392 1.00 92.12 177 ILE A C 1
ATOM 1475 O O . ILE A 1 177 ? 6.121 -17.983 18.498 1.00 92.12 177 ILE A O 1
ATOM 1479 N N . ARG A 1 178 ? 3.927 -18.292 18.127 1.00 94.19 178 ARG A N 1
ATOM 1480 C CA . ARG A 1 178 ? 4.029 -19.750 17.933 1.00 94.19 178 ARG A CA 1
ATOM 1481 C C . ARG A 1 178 ? 4.946 -20.101 16.765 1.00 94.19 178 ARG A C 1
ATOM 1483 O O . ARG A 1 178 ? 5.845 -20.924 16.927 1.00 94.19 178 ARG A O 1
ATOM 1490 N N . LEU A 1 179 ? 4.756 -19.449 15.618 1.00 91.50 179 LEU A N 1
ATOM 1491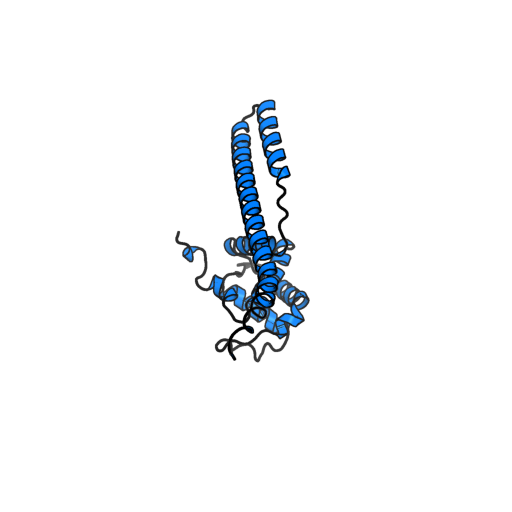 C CA . LEU A 1 179 ? 5.590 -19.653 14.432 1.00 91.50 179 LEU A CA 1
ATOM 1492 C C . LEU A 1 179 ? 7.045 -19.252 14.688 1.00 91.50 179 LEU A C 1
ATOM 1494 O O . LEU A 1 179 ? 7.964 -19.951 14.264 1.00 91.50 179 LEU A O 1
ATOM 1498 N N . TYR A 1 180 ? 7.270 -18.151 15.405 1.00 90.69 180 TYR A N 1
ATOM 1499 C CA . TYR A 1 180 ? 8.612 -17.725 15.789 1.00 90.69 180 TYR A CA 1
ATOM 1500 C C . TYR A 1 180 ? 9.303 -18.762 16.686 1.00 90.69 180 TYR A C 1
ATOM 1502 O O . TYR A 1 180 ? 10.439 -19.149 16.411 1.00 90.69 180 TYR A O 1
ATOM 1510 N N . HIS A 1 181 ? 8.608 -19.283 17.702 1.00 91.75 181 HIS A N 1
ATOM 1511 C CA . HIS A 1 181 ? 9.137 -20.352 18.552 1.00 91.75 181 HIS A CA 1
ATOM 1512 C C . HIS A 1 181 ? 9.478 -21.618 17.765 1.00 91.75 181 HIS A C 1
ATOM 1514 O O . HIS A 1 181 ? 10.540 -22.197 17.991 1.00 91.75 181 HIS A O 1
ATOM 1520 N N . GLN A 1 182 ? 8.622 -22.027 16.828 1.00 92.81 182 GLN A N 1
ATOM 1521 C CA . GLN A 1 182 ? 8.890 -23.184 15.978 1.00 92.81 182 GLN A CA 1
ATOM 1522 C C . GLN A 1 182 ? 10.157 -22.978 15.133 1.00 92.81 182 GLN A C 1
ATOM 1524 O O . GLN A 1 182 ? 11.042 -23.832 15.135 1.00 92.81 182 GLN A O 1
ATOM 1529 N N . ARG A 1 183 ? 10.297 -21.818 14.477 1.00 92.62 183 ARG A N 1
ATOM 1530 C CA . ARG A 1 183 ? 11.494 -21.488 13.683 1.00 92.62 183 ARG A CA 1
ATOM 1531 C C . ARG A 1 183 ? 12.768 -21.502 14.529 1.00 92.62 183 ARG A C 1
ATOM 1533 O O . ARG A 1 183 ? 13.792 -22.001 14.074 1.00 92.62 183 ARG A O 1
ATOM 1540 N N . LEU A 1 184 ? 12.713 -20.997 15.765 1.00 91.62 184 LEU A N 1
ATOM 1541 C CA . LEU A 1 184 ? 13.850 -21.064 16.690 1.00 91.62 184 LEU A CA 1
ATOM 1542 C C . LEU A 1 184 ? 14.218 -22.510 17.050 1.00 91.62 184 LEU A C 1
ATOM 1544 O O . LEU A 1 184 ? 15.398 -22.850 17.086 1.00 91.62 184 LEU A O 1
ATOM 1548 N N . GLN A 1 185 ? 13.233 -23.377 17.296 1.00 88.25 185 GLN A N 1
ATOM 1549 C CA . GLN A 1 185 ? 13.483 -24.791 17.594 1.00 88.25 185 GLN A CA 1
ATOM 1550 C C . GLN A 1 185 ? 14.136 -25.517 16.411 1.00 88.25 185 GLN A C 1
ATOM 1552 O O . GLN A 1 185 ? 15.108 -26.249 16.600 1.00 88.25 185 GLN A O 1
ATOM 1557 N N . GLU A 1 186 ? 13.659 -25.268 15.191 1.00 88.00 186 GLU A N 1
ATOM 1558 C CA . GLU A 1 186 ? 14.223 -25.829 13.957 1.00 88.00 186 GLU A CA 1
ATOM 1559 C C . GLU A 1 186 ? 15.656 -25.353 13.685 1.00 88.00 186 GLU A C 1
ATOM 1561 O O . GLU A 1 186 ? 16.446 -26.109 13.128 1.00 88.00 186 GLU A O 1
ATOM 1566 N N . GLN A 1 187 ? 16.023 -24.138 14.108 1.00 79.44 187 GLN A N 1
ATOM 1567 C CA . GLN A 1 187 ? 17.389 -23.608 13.996 1.00 79.44 187 GLN A CA 1
ATOM 1568 C C . GLN A 1 187 ? 18.353 -24.156 15.057 1.00 79.44 187 GLN A C 1
ATOM 1570 O O . GLN A 1 187 ? 19.559 -24.201 14.818 1.00 79.44 187 GLN A O 1
ATOM 1575 N N . VAL A 1 188 ? 17.849 -24.583 16.219 1.00 70.44 188 VAL A N 1
ATOM 1576 C CA . VAL A 1 188 ? 18.655 -25.180 17.304 1.00 70.44 188 VAL A CA 1
ATOM 1577 C C . VAL A 1 188 ? 18.816 -26.699 17.129 1.00 70.44 188 VAL A C 1
ATOM 1579 O O . VAL A 1 188 ? 19.830 -27.274 17.523 1.00 70.44 188 VAL A O 1
ATOM 1582 N N . ALA A 1 189 ? 17.857 -27.367 16.487 1.00 57.84 189 ALA A N 1
ATOM 1583 C CA . ALA A 1 189 ? 17.916 -28.795 16.173 1.00 57.84 189 ALA A CA 1
ATOM 1584 C C . ALA A 1 189 ? 19.062 -29.276 15.232 1.00 57.84 189 ALA A C 1
ATOM 1586 O O . ALA A 1 189 ? 19.523 -30.408 15.433 1.00 57.84 189 ALA A O 1
ATOM 1587 N N . PRO A 1 190 ? 19.597 -28.513 14.248 1.00 55.25 190 PRO A N 1
ATOM 1588 C CA . PRO A 1 190 ? 20.594 -29.027 13.305 1.00 55.25 190 PRO A CA 1
ATOM 1589 C C . PRO A 1 190 ? 21.960 -29.263 13.967 1.00 55.25 190 PRO A C 1
ATOM 1591 O O . PRO A 1 190 ? 22.734 -30.103 13.508 1.00 55.25 190 PRO A O 1
ATOM 1594 N N . THR A 1 191 ? 22.259 -28.561 15.065 1.00 51.06 191 THR A N 1
ATOM 1595 C CA . THR A 1 191 ? 23.548 -28.620 15.773 1.00 51.06 191 THR A CA 1
ATOM 1596 C C . THR A 1 191 ? 23.668 -29.795 16.745 1.00 51.06 191 THR A C 1
ATOM 1598 O O . THR A 1 191 ? 24.784 -30.205 17.063 1.00 51.06 191 THR A O 1
ATOM 1601 N N . PHE A 1 192 ? 22.555 -30.389 17.190 1.00 48.44 192 PHE A N 1
ATOM 1602 C CA . PHE A 1 192 ? 22.590 -31.553 18.088 1.00 48.44 192 PHE A CA 1
ATOM 1603 C C . PHE A 1 192 ? 22.611 -32.896 17.347 1.00 48.44 192 PHE A C 1
ATOM 1605 O O . PHE A 1 192 ? 23.175 -33.865 17.858 1.00 48.44 192 PHE A O 1
ATOM 1612 N N . CYS A 1 193 ? 22.075 -32.970 16.124 1.00 46.56 193 CYS A N 1
ATOM 1613 C CA . CYS A 1 193 ? 21.999 -34.240 15.394 1.00 46.56 193 CYS A CA 1
ATOM 1614 C C . CYS A 1 193 ? 23.323 -34.649 14.712 1.00 46.56 193 CYS A C 1
ATOM 1616 O O . CYS A 1 193 ? 23.589 -35.837 14.550 1.00 46.56 193 CYS A O 1
ATOM 1618 N N . THR A 1 194 ? 24.221 -33.711 14.387 1.00 45.97 194 THR A N 1
ATOM 1619 C CA . THR A 1 194 ? 25.520 -34.045 13.762 1.00 45.97 194 THR A CA 1
ATOM 1620 C C . THR A 1 194 ? 26.569 -34.571 14.747 1.00 45.97 194 THR A C 1
ATOM 1622 O O . THR A 1 194 ? 27.506 -35.249 14.330 1.00 45.97 194 THR A O 1
ATOM 1625 N N . ARG A 1 195 ? 26.419 -34.333 16.059 1.00 41.50 195 ARG A N 1
ATOM 1626 C CA . ARG A 1 195 ? 27.377 -34.819 17.073 1.00 41.50 195 ARG A CA 1
ATOM 1627 C C . ARG A 1 195 ? 27.047 -36.209 17.627 1.00 41.50 195 ARG A C 1
ATOM 1629 O O . ARG A 1 195 ? 27.948 -36.884 18.114 1.00 41.50 195 ARG A O 1
ATOM 1636 N N . ALA A 1 196 ? 25.796 -36.659 17.518 1.00 46.84 196 ALA A N 1
ATOM 1637 C CA . ALA A 1 196 ? 25.358 -37.950 18.057 1.00 46.84 196 ALA A CA 1
ATOM 1638 C C . ALA A 1 196 ? 25.494 -39.130 17.070 1.00 46.84 196 ALA A C 1
ATOM 1640 O O . ALA A 1 196 ? 25.550 -40.277 17.506 1.00 46.84 196 ALA A O 1
ATOM 1641 N N . VAL A 1 197 ? 25.598 -38.883 15.757 1.00 43.81 197 VAL A N 1
ATOM 1642 C CA . VAL A 1 197 ? 25.600 -39.966 14.746 1.00 43.81 197 VAL A CA 1
ATOM 1643 C C . VAL A 1 197 ? 27.007 -40.499 14.410 1.00 43.81 197 VAL A C 1
ATOM 1645 O O . VAL A 1 197 ? 27.134 -41.617 13.919 1.00 43.81 197 VAL A O 1
ATOM 1648 N N . CYS A 1 198 ? 28.090 -39.794 14.763 1.00 44.19 198 CYS A N 1
ATOM 1649 C CA . CYS A 1 198 ? 29.467 -40.263 14.506 1.00 44.19 198 CYS A CA 1
ATOM 1650 C C . CYS A 1 198 ? 30.131 -41.034 15.671 1.00 44.19 198 CYS A C 1
ATOM 1652 O O . CYS A 1 198 ? 31.292 -41.419 15.554 1.00 44.19 198 CYS A O 1
ATOM 1654 N N . GLY A 1 199 ? 29.432 -41.275 16.788 1.00 44.62 199 GLY A N 1
ATOM 1655 C CA . GLY A 1 199 ? 30.043 -41.782 18.028 1.00 44.62 199 GLY A CA 1
ATOM 1656 C C . GLY A 1 199 ? 29.789 -43.246 18.402 1.00 44.62 199 GLY A C 1
ATOM 1657 O O . GLY A 1 199 ? 30.296 -43.678 19.432 1.00 44.62 199 GLY A O 1
ATOM 1658 N N . PHE A 1 200 ? 29.013 -44.023 17.636 1.00 43.81 200 PHE A N 1
ATOM 1659 C CA . PHE A 1 200 ? 28.564 -45.341 18.116 1.00 43.81 200 PHE A CA 1
ATOM 1660 C C . PHE A 1 200 ? 28.515 -46.418 17.024 1.00 43.81 200 PHE A C 1
ATOM 1662 O O . PHE A 1 200 ? 27.455 -46.946 16.705 1.00 43.81 200 PHE A O 1
ATOM 1669 N N . ARG A 1 201 ? 29.670 -46.751 16.422 1.00 41.38 201 ARG A N 1
ATOM 1670 C CA . ARG A 1 201 ? 29.862 -48.022 15.683 1.00 41.38 201 ARG A CA 1
ATOM 1671 C C . ARG A 1 201 ? 31.340 -48.350 15.409 1.00 41.38 201 ARG A C 1
ATOM 1673 O O . ARG A 1 201 ? 31.749 -48.493 14.264 1.00 41.38 201 ARG A O 1
ATOM 1680 N N . ARG A 1 202 ? 32.164 -48.510 16.451 1.00 44.81 202 ARG A N 1
ATOM 1681 C CA . ARG A 1 202 ? 33.380 -49.352 16.382 1.00 44.81 202 ARG A CA 1
ATOM 1682 C C . ARG A 1 202 ? 33.614 -50.029 17.726 1.00 44.81 202 ARG A C 1
ATOM 1684 O O . ARG A 1 202 ? 34.123 -49.417 18.653 1.00 44.81 202 ARG A O 1
ATOM 1691 N N . GLY A 1 203 ? 33.204 -51.288 17.806 1.00 45.97 203 GLY A N 1
ATOM 1692 C CA . GLY A 1 203 ? 33.385 -52.129 18.981 1.00 45.97 203 GLY A CA 1
ATOM 1693 C C . GLY A 1 203 ? 32.543 -53.392 18.888 1.00 45.97 203 GLY A C 1
ATOM 1694 O O . GLY A 1 203 ? 31.605 -53.528 19.656 1.00 45.97 203 GLY A O 1
ATOM 1695 N N . HIS A 1 204 ? 32.813 -54.232 17.884 1.00 40.28 204 HIS A N 1
ATOM 1696 C CA . HIS A 1 204 ? 32.686 -55.697 17.931 1.00 40.28 204 HIS A CA 1
ATOM 1697 C C . HIS A 1 204 ? 32.867 -56.277 16.524 1.00 40.28 204 HIS A C 1
ATOM 1699 O O . HIS A 1 204 ? 31.956 -56.183 15.706 1.00 40.28 204 HIS A O 1
ATOM 1705 N N . GLN A 1 205 ? 34.044 -56.853 16.268 1.00 38.16 205 GLN A N 1
ATOM 1706 C CA . GLN A 1 205 ? 34.291 -58.134 15.582 1.00 38.16 205 GLN A CA 1
ATOM 1707 C C . GLN A 1 205 ? 35.774 -58.205 15.183 1.00 38.16 205 GLN A C 1
ATOM 1709 O O . GLN A 1 205 ? 36.243 -57.338 14.448 1.00 38.16 205 GLN A O 1
ATOM 1714 N N . GLY A 1 206 ? 36.467 -59.245 15.663 1.00 36.44 206 GLY A N 1
ATOM 1715 C CA . GLY A 1 206 ? 37.854 -59.584 15.325 1.00 36.44 206 GLY A CA 1
ATOM 1716 C C . GLY A 1 206 ? 38.797 -59.463 16.503 1.00 36.44 206 GLY A C 1
ATOM 1717 O O . GLY A 1 206 ? 39.483 -58.424 16.566 1.00 36.44 206 GLY A O 1
#

Radius of gyration: 26.29 Å; chains: 1; bounding box: 66×81×59 Å